Protein AF-U2FYH5-F1 (afdb_monomer)

Nearest PDB structures (foldseek):
  5jy8-assembly1_A  TM=9.701E-01  e=8.184E-10  Escherichia coli O157:H7
  5jxz-assembly1_A  TM=9.649E-01  e=1.184E-09  Escherichia coli O157:H7
  5jy4-assembly2_B  TM=9.660E-01  e=2.059E-09  Escherichia coli O157:H7
  5jy4-assembly1_A  TM=9.691E-01  e=4.309E-09  Escherichia coli O157:H7
  5jy8-assembly2_B  TM=9.673E-01  e=9.587E-09  Escherichia coli O157:H7

pLDDT: mean 83.88, std 20.44, range [23.42, 98.06]

Sequence (182 aa):
MASAKERLEHALVVDAIRAALTPLSRALDVPAEPSLHRLPRLQHLSTPIRATLNADATLLQVIAALHPTPAVAGHPRDAALDHIRAHEGFDRGWYAAPVGWIDAHGNGDFIVALRSALVDGGACRLFAGCGIVADSEPVNEYQETELKLSGMQAAIRVRDVGMEAASGAHDPARVSASSTVE

Solvent-accessible surface area (backbone atoms only — not comparable to full-atom values): 11738 Å² total; per-residue (Å²): 132,81,52,73,65,58,51,52,57,49,48,55,34,53,52,50,50,49,62,45,43,50,88,43,32,78,42,77,48,67,65,94,63,70,42,81,46,78,52,102,91,51,72,44,80,44,63,79,69,46,70,43,61,35,97,87,55,48,60,67,57,53,49,58,54,44,58,74,42,42,82,82,35,35,79,63,51,67,66,31,43,52,50,49,66,73,67,66,84,68,84,63,82,63,58,60,34,82,47,68,54,71,51,98,84,57,48,68,55,72,45,64,36,61,80,50,70,55,72,57,92,95,46,75,48,76,63,63,76,70,88,81,56,94,88,58,51,72,71,59,48,52,51,50,22,52,60,58,35,47,62,50,54,70,69,56,72,74,73,83,71,71,84,72,80,80,84,78,88,90,74,99,83,74,89,84,85,85,83,91,78,135

Foldseek 3Di:
DDDPVQVVLVVQQLVQLCVLCVVFAPDKDWDPAWDWDDDPQDIHTDIDIDGHGDPPHAPVSSLVSPPPTCFPQNPPRVVSVVVCVVPVPDDCVQQQPWDWDADPVRDIDTDGPFLHWDDDDPDIDHDFADDDDPPDDVVVRVVVRVSSRVVSVVVPPPDCPDPPPPPDDDDPPDDDDDDDDD

Structure (mmCIF, N/CA/C/O backbone):
data_AF-U2FYH5-F1
#
_entry.id   AF-U2FYH5-F1
#
loop_
_atom_site.group_PDB
_atom_site.id
_atom_site.type_symbol
_atom_site.label_atom_id
_atom_site.label_alt_id
_atom_site.label_comp_id
_atom_site.label_asym_id
_atom_site.label_entity_id
_atom_site.label_seq_id
_atom_site.pdbx_PDB_ins_code
_atom_site.Cartn_x
_atom_site.Cartn_y
_atom_site.Cartn_z
_atom_site.occupancy
_atom_site.B_iso_or_equiv
_atom_site.auth_seq_id
_atom_site.auth_comp_id
_atom_site.auth_asym_id
_atom_site.auth_atom_id
_atom_site.pdbx_PDB_model_num
ATOM 1 N N . MET A 1 1 ? 14.144 7.195 16.249 1.00 49.69 1 MET A N 1
ATOM 2 C CA . MET A 1 1 ? 14.657 6.034 15.493 1.00 49.69 1 MET A CA 1
ATOM 3 C C . MET A 1 1 ? 13.501 5.060 15.394 1.00 49.69 1 MET A C 1
ATOM 5 O O . MET A 1 1 ? 12.871 4.855 16.421 1.00 49.69 1 MET A O 1
ATOM 9 N N . ALA A 1 2 ? 13.175 4.550 14.205 1.00 63.78 2 ALA A N 1
ATOM 10 C CA . ALA A 1 2 ? 12.090 3.573 14.059 1.00 63.78 2 ALA A CA 1
ATOM 11 C C . ALA A 1 2 ? 12.401 2.292 14.856 1.00 63.78 2 ALA A C 1
ATOM 13 O O . ALA A 1 2 ? 13.576 1.986 15.093 1.00 63.78 2 ALA A O 1
ATOM 14 N N . SER A 1 3 ? 11.386 1.553 15.289 1.00 79.94 3 SER A N 1
ATOM 15 C CA . SER A 1 3 ? 11.565 0.268 15.971 1.00 79.94 3 SER A CA 1
ATOM 16 C C . SER A 1 3 ? 12.081 -0.814 15.007 1.00 79.94 3 SER A C 1
ATOM 18 O O . SER A 1 3 ? 12.113 -0.630 13.787 1.00 79.94 3 SER A O 1
ATOM 20 N N . ALA A 1 4 ? 12.539 -1.952 15.541 1.00 83.19 4 ALA A N 1
ATOM 21 C CA . ALA A 1 4 ? 12.908 -3.101 14.709 1.00 83.19 4 ALA A CA 1
ATOM 22 C C . ALA A 1 4 ? 11.694 -3.657 13.940 1.00 83.19 4 ALA A C 1
ATOM 24 O O . ALA A 1 4 ? 11.829 -3.963 12.757 1.00 83.19 4 ALA A O 1
ATOM 25 N N . LYS A 1 5 ? 10.515 -3.679 14.585 1.00 82.31 5 LYS A N 1
ATOM 26 C CA . LYS A 1 5 ? 9.220 -4.017 13.976 1.00 82.31 5 LYS A CA 1
ATOM 27 C C . LYS A 1 5 ? 8.922 -3.124 12.770 1.00 82.31 5 LYS A C 1
ATOM 29 O O . LYS A 1 5 ? 8.769 -3.628 11.666 1.00 82.31 5 LYS A O 1
ATOM 34 N N . GLU A 1 6 ? 8.930 -1.804 12.957 1.00 83.50 6 GLU A N 1
ATOM 35 C CA . GLU A 1 6 ? 8.598 -0.845 11.889 1.00 83.50 6 GLU A CA 1
ATOM 36 C C . GLU A 1 6 ? 9.543 -0.968 10.687 1.00 83.50 6 GLU A C 1
ATOM 38 O O . GLU A 1 6 ? 9.117 -0.845 9.542 1.00 83.50 6 GLU A O 1
ATOM 43 N N . ARG A 1 7 ? 10.837 -1.234 10.924 1.00 86.88 7 ARG A 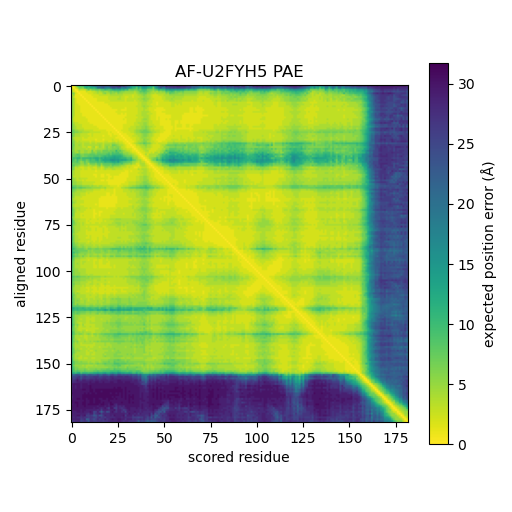N 1
ATOM 44 C CA . ARG A 1 7 ? 11.796 -1.479 9.836 1.00 86.88 7 ARG A CA 1
ATOM 45 C C . ARG A 1 7 ? 11.507 -2.774 9.084 1.00 86.88 7 ARG A C 1
ATOM 47 O O . ARG A 1 7 ? 11.645 -2.782 7.864 1.00 86.88 7 ARG A O 1
ATOM 54 N N . LEU A 1 8 ? 11.142 -3.842 9.793 1.00 87.44 8 LEU A N 1
ATOM 55 C CA . LEU A 1 8 ? 10.796 -5.125 9.183 1.00 87.44 8 LEU A CA 1
ATOM 56 C C . LEU A 1 8 ? 9.539 -4.994 8.316 1.00 87.44 8 LEU A C 1
ATOM 58 O O . LEU A 1 8 ? 9.559 -5.379 7.150 1.00 87.44 8 LEU A O 1
ATOM 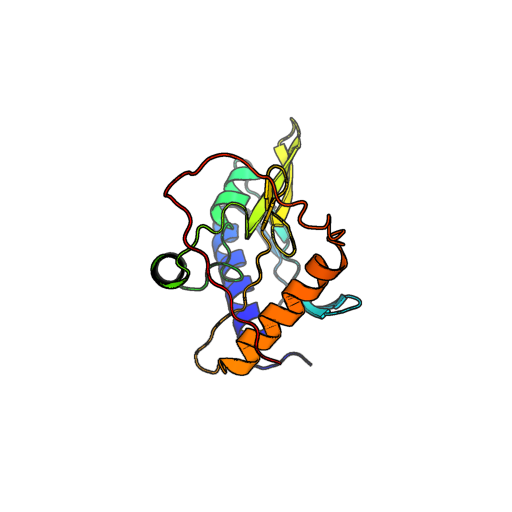62 N N . GLU A 1 9 ? 8.479 -4.396 8.857 1.00 88.44 9 GLU A N 1
ATOM 63 C CA . GLU A 1 9 ? 7.239 -4.137 8.118 1.00 88.44 9 GLU A CA 1
ATOM 64 C C . GLU A 1 9 ? 7.495 -3.271 6.882 1.00 88.44 9 GLU A C 1
ATOM 66 O O . GLU A 1 9 ? 7.043 -3.593 5.783 1.00 88.44 9 GLU A O 1
ATOM 71 N N . HIS A 1 10 ? 8.284 -2.205 7.036 1.00 91.50 10 HIS A N 1
ATOM 72 C CA . HIS A 1 10 ? 8.650 -1.324 5.930 1.00 91.50 10 HIS A CA 1
ATOM 73 C C . HIS A 1 10 ? 9.437 -2.055 4.837 1.00 91.50 10 HIS A C 1
ATOM 75 O O . HIS A 1 10 ? 9.144 -1.885 3.653 1.00 91.50 10 HIS A O 1
ATOM 81 N N . ALA A 1 11 ? 10.409 -2.892 5.212 1.00 91.88 11 ALA A N 1
ATOM 82 C CA . ALA A 1 11 ? 11.202 -3.670 4.262 1.00 91.88 11 ALA A CA 1
ATOM 83 C C . ALA A 1 11 ? 10.326 -4.627 3.439 1.00 91.88 11 ALA A C 1
ATOM 85 O O . ALA A 1 11 ? 10.438 -4.648 2.215 1.00 91.88 11 ALA A O 1
ATOM 86 N N . LEU A 1 12 ? 9.382 -5.326 4.081 1.00 92.06 12 LEU A N 1
ATOM 87 C CA . LEU A 1 12 ? 8.436 -6.212 3.391 1.00 92.06 12 LEU A CA 1
ATOM 88 C C . LEU A 1 12 ? 7.600 -5.465 2.342 1.00 92.06 12 LEU A C 1
ATOM 90 O O . LEU A 1 12 ? 7.357 -5.979 1.249 1.00 92.06 12 LEU A O 1
ATOM 94 N N . VAL A 1 13 ? 7.173 -4.239 2.653 1.00 94.56 13 VAL A N 1
ATOM 95 C CA . VAL A 1 13 ? 6.431 -3.393 1.709 1.00 94.56 13 VAL A CA 1
ATOM 96 C C . VAL A 1 13 ? 7.316 -2.979 0.534 1.00 94.56 13 VAL A C 1
ATOM 98 O O . VAL A 1 13 ? 6.889 -3.096 -0.616 1.00 94.56 13 VAL A O 1
ATOM 101 N N . VAL A 1 14 ? 8.545 -2.528 0.799 1.00 96.00 14 VAL A N 1
ATOM 102 C CA . VAL A 1 14 ? 9.508 -2.134 -0.242 1.00 96.00 14 VAL A CA 1
ATOM 103 C C . VAL A 1 14 ? 9.817 -3.301 -1.178 1.00 96.00 14 VAL A C 1
ATOM 105 O O . VAL A 1 14 ? 9.787 -3.126 -2.398 1.00 96.00 14 VAL A O 1
ATOM 108 N N . ASP A 1 15 ? 10.055 -4.491 -0.632 1.00 95.31 15 ASP A N 1
ATOM 109 C CA . ASP A 1 15 ? 10.374 -5.684 -1.415 1.00 95.31 15 ASP A CA 1
ATOM 110 C C . ASP A 1 15 ? 9.194 -6.137 -2.277 1.00 95.31 15 ASP A C 1
ATOM 112 O O . ASP A 1 15 ? 9.375 -6.464 -3.453 1.00 95.31 15 ASP A O 1
ATOM 116 N N . ALA A 1 16 ? 7.969 -6.072 -1.752 1.00 95.75 16 ALA A N 1
ATOM 117 C CA . ALA A 1 16 ? 6.774 -6.375 -2.532 1.00 95.75 16 ALA A CA 1
ATOM 118 C C . ALA A 1 16 ? 6.543 -5.367 -3.670 1.00 95.75 16 ALA A C 1
ATOM 120 O O . ALA A 1 16 ? 6.232 -5.774 -4.789 1.00 95.75 16 ALA A O 1
ATOM 121 N N . ILE A 1 17 ? 6.738 -4.064 -3.422 1.00 96.81 17 ILE A N 1
ATOM 122 C CA . ILE A 1 17 ? 6.634 -3.034 -4.470 1.00 96.81 17 ILE A CA 1
ATOM 123 C C . ILE A 1 17 ? 7.708 -3.261 -5.539 1.00 96.81 17 ILE A C 1
ATOM 125 O O . ILE A 1 17 ? 7.410 -3.216 -6.733 1.00 96.81 17 ILE A O 1
ATOM 129 N N . ARG A 1 18 ? 8.948 -3.557 -5.129 1.00 96.94 18 ARG A N 1
ATOM 130 C CA . ARG A 1 18 ? 10.045 -3.884 -6.047 1.00 96.94 18 ARG A CA 1
ATOM 131 C C . ARG A 1 18 ? 9.679 -5.074 -6.933 1.00 96.94 18 ARG A C 1
ATOM 133 O O . ARG A 1 18 ? 9.803 -4.980 -8.155 1.00 96.94 18 ARG A O 1
ATOM 140 N N . ALA A 1 19 ? 9.216 -6.170 -6.338 1.00 96.62 19 ALA A N 1
ATOM 141 C CA . ALA A 1 19 ? 8.826 -7.374 -7.065 1.00 96.62 19 ALA A CA 1
ATOM 142 C C . ALA A 1 19 ? 7.676 -7.110 -8.052 1.00 96.62 19 ALA A C 1
ATOM 144 O O . ALA A 1 19 ? 7.745 -7.553 -9.196 1.00 96.62 19 ALA A O 1
ATOM 145 N N . ALA A 1 20 ? 6.664 -6.339 -7.644 1.00 96.94 20 ALA A N 1
ATOM 146 C CA . ALA A 1 20 ? 5.518 -5.997 -8.485 1.00 96.94 20 ALA A CA 1
ATOM 147 C C . ALA A 1 20 ? 5.885 -5.085 -9.671 1.00 96.94 20 ALA A C 1
ATOM 149 O O . ALA A 1 20 ? 5.356 -5.260 -10.768 1.00 96.94 20 ALA A O 1
ATOM 150 N N . LEU A 1 21 ? 6.801 -4.126 -9.480 1.00 97.69 21 LEU A N 1
ATOM 151 C CA . LEU A 1 21 ? 7.202 -3.184 -10.534 1.00 97.69 21 LEU A CA 1
ATOM 152 C C . LEU A 1 21 ? 8.254 -3.741 -11.493 1.00 97.69 21 LEU A C 1
ATOM 154 O O . LEU A 1 21 ? 8.310 -3.297 -12.640 1.00 97.69 21 LEU A O 1
ATOM 158 N N . THR A 1 22 ? 9.074 -4.700 -11.055 1.00 97.81 22 THR A N 1
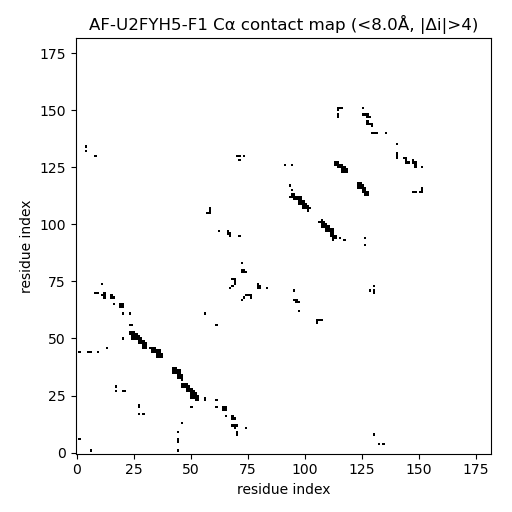ATOM 159 C CA . THR A 1 22 ? 10.151 -5.298 -11.864 1.00 97.81 22 THR A CA 1
ATOM 160 C C . THR A 1 22 ? 9.686 -5.773 -13.251 1.00 97.81 22 THR A C 1
ATOM 162 O O . THR A 1 22 ? 10.299 -5.358 -14.231 1.00 97.81 22 THR A O 1
ATOM 165 N N . PRO A 1 23 ? 8.605 -6.566 -13.404 1.00 97.62 23 PRO A N 1
ATOM 166 C CA . PRO A 1 23 ? 8.169 -7.020 -14.730 1.00 97.62 23 PRO A CA 1
ATOM 167 C C . PRO A 1 23 ? 7.593 -5.902 -15.615 1.00 97.62 23 PRO A C 1
ATOM 169 O O . PRO A 1 23 ? 7.507 -6.071 -16.828 1.00 97.62 23 PRO A O 1
ATOM 172 N N . LEU A 1 24 ? 7.203 -4.762 -15.034 1.00 97.88 24 LEU A N 1
ATOM 173 C CA . LEU A 1 24 ? 6.580 -3.637 -15.743 1.00 97.88 24 LEU A CA 1
ATOM 174 C C . LEU A 1 24 ? 7.575 -2.529 -16.114 1.00 97.88 24 LEU A C 1
ATOM 176 O O . LEU A 1 24 ? 7.183 -1.539 -16.734 1.00 97.88 24 LEU A O 1
ATOM 180 N N . SER A 1 25 ? 8.843 -2.661 -15.715 1.00 97.75 25 SER A N 1
ATOM 181 C CA . SER A 1 25 ? 9.814 -1.566 -15.741 1.00 97.75 25 SER A CA 1
ATOM 182 C C . SER A 1 25 ? 11.117 -1.962 -16.426 1.00 97.75 25 SER A C 1
ATOM 184 O O . SER A 1 25 ? 11.672 -3.025 -16.166 1.00 97.75 25 SER A O 1
ATOM 186 N N . ARG A 1 26 ? 11.668 -1.048 -17.229 1.00 97.56 26 ARG A N 1
ATOM 187 C CA . ARG A 1 26 ? 13.007 -1.178 -17.831 1.00 97.56 26 ARG A CA 1
ATOM 188 C C . ARG A 1 26 ? 14.128 -0.671 -16.925 1.00 97.56 26 ARG A C 1
ATOM 190 O O . ARG A 1 26 ? 15.285 -1.024 -17.118 1.00 97.56 26 ARG A O 1
ATOM 197 N N . ALA A 1 27 ? 13.794 0.180 -15.959 1.00 97.62 27 ALA A N 1
ATOM 198 C CA . ALA A 1 27 ? 14.711 0.642 -14.924 1.00 97.62 27 ALA A CA 1
ATOM 199 C C . ALA A 1 27 ? 13.940 0.871 -13.625 1.00 97.62 27 ALA A C 1
ATOM 201 O O . ALA A 1 27 ? 12.815 1.374 -13.653 1.00 97.62 27 ALA A O 1
ATOM 202 N N . LEU A 1 28 ? 14.553 0.522 -12.497 1.00 97.69 28 LEU A N 1
ATOM 203 C CA . LEU A 1 28 ? 13.961 0.660 -11.175 1.00 97.69 28 LEU A CA 1
ATOM 204 C C . LEU A 1 28 ? 15.011 1.207 -10.205 1.00 97.69 28 LEU A C 1
ATOM 206 O O . LEU A 1 28 ? 16.070 0.609 -10.030 1.00 97.69 28 LEU A O 1
ATOM 210 N N . ASP A 1 29 ? 14.695 2.334 -9.582 1.00 97.31 29 ASP A N 1
ATOM 211 C CA . ASP A 1 29 ? 15.477 2.966 -8.528 1.00 97.31 29 ASP A CA 1
ATOM 212 C C . ASP A 1 29 ? 14.741 2.788 -7.196 1.00 97.31 29 ASP A C 1
ATOM 214 O O . ASP A 1 29 ? 13.611 3.252 -7.012 1.00 97.31 29 ASP A O 1
ATOM 218 N N . VAL A 1 30 ? 15.376 2.058 -6.281 1.00 96.25 30 VAL A N 1
ATOM 219 C CA . VAL A 1 30 ? 14.871 1.798 -4.932 1.00 96.25 30 VAL A CA 1
ATOM 220 C C . VAL A 1 30 ? 15.984 2.158 -3.956 1.00 96.25 30 VAL A C 1
ATOM 222 O O . VAL A 1 30 ? 16.969 1.413 -3.884 1.00 96.25 30 VAL A O 1
ATOM 225 N N . PRO A 1 31 ? 15.844 3.257 -3.197 1.00 93.19 31 PRO A N 1
ATOM 226 C CA . PRO A 1 31 ? 16.820 3.630 -2.185 1.00 93.19 31 PRO A CA 1
ATOM 227 C C . PRO A 1 31 ? 17.083 2.485 -1.202 1.00 93.19 31 PRO A C 1
ATOM 229 O O . PRO A 1 31 ? 16.151 1.811 -0.761 1.00 93.19 31 PRO A O 1
ATOM 232 N N . ALA A 1 32 ? 18.357 2.277 -0.858 1.00 87.94 32 ALA A N 1
ATOM 233 C CA . ALA A 1 32 ? 18.778 1.202 0.043 1.00 87.94 32 ALA A CA 1
ATOM 234 C C . ALA A 1 32 ? 18.279 1.405 1.481 1.00 87.94 32 ALA A C 1
ATOM 236 O O . ALA A 1 32 ? 18.035 0.435 2.195 1.00 87.94 32 ALA A O 1
ATOM 237 N N . GLU A 1 33 ? 18.108 2.661 1.895 1.00 87.56 33 GLU A N 1
ATOM 238 C CA . GLU A 1 33 ? 17.676 3.018 3.240 1.00 87.56 33 GLU A CA 1
ATOM 239 C C . GLU A 1 33 ? 16.388 3.851 3.207 1.00 87.56 33 GLU A C 1
ATOM 241 O O . GLU A 1 33 ? 16.214 4.702 2.324 1.00 87.56 33 GLU A O 1
ATOM 246 N N . PRO A 1 34 ? 15.470 3.636 4.167 1.00 90.12 34 PRO A N 1
ATOM 247 C CA . PRO A 1 34 ? 14.293 4.471 4.311 1.00 90.12 34 PRO A CA 1
ATOM 248 C C . PRO A 1 34 ? 14.655 5.843 4.883 1.00 90.12 34 PRO A C 1
ATOM 250 O O . PRO A 1 34 ? 15.523 5.991 5.741 1.00 90.12 34 PRO A O 1
ATOM 253 N N . SER A 1 35 ? 13.904 6.853 4.465 1.00 88.06 35 SER A N 1
ATOM 254 C CA . SER A 1 35 ? 13.932 8.192 5.049 1.00 88.06 35 SER A CA 1
ATOM 255 C C . SER A 1 35 ? 12.818 8.354 6.085 1.00 88.06 35 SER A C 1
ATOM 257 O O . SER A 1 35 ? 11.761 7.733 5.981 1.00 88.06 35 SER A O 1
ATOM 259 N N . LEU A 1 36 ? 13.035 9.192 7.101 1.00 85.56 36 LEU A N 1
ATOM 260 C CA . LEU A 1 36 ? 12.002 9.508 8.086 1.00 85.56 36 LEU A CA 1
ATOM 261 C C . LEU A 1 36 ? 11.177 10.701 7.608 1.00 85.56 36 LEU A C 1
ATOM 263 O O . LEU A 1 36 ? 11.666 11.831 7.578 1.00 85.56 36 LEU A O 1
ATOM 267 N N . HIS A 1 37 ? 9.909 10.466 7.306 1.00 80.81 37 HIS A N 1
ATOM 268 C CA . HIS A 1 37 ? 8.977 11.521 6.953 1.00 80.81 37 HIS A CA 1
ATOM 269 C C . HIS A 1 37 ? 8.200 11.957 8.201 1.00 80.81 37 HIS A C 1
ATOM 271 O O . HIS A 1 37 ? 7.532 11.162 8.863 1.00 80.81 37 HIS A O 1
ATOM 277 N N . ARG A 1 38 ? 8.282 13.246 8.549 1.00 76.56 38 ARG A N 1
ATOM 278 C CA . ARG A 1 38 ? 7.648 13.805 9.753 1.00 76.56 38 ARG A CA 1
ATOM 279 C C . ARG A 1 38 ? 6.370 14.548 9.383 1.00 76.56 38 ARG A C 1
ATOM 281 O O . ARG A 1 38 ? 6.421 15.516 8.633 1.00 76.56 38 ARG A O 1
ATOM 288 N N . LEU A 1 39 ? 5.235 14.097 9.907 1.00 70.69 39 LEU A N 1
ATOM 289 C CA . LEU A 1 39 ? 3.966 14.826 9.878 1.00 70.69 39 LEU A CA 1
ATOM 290 C C . LEU A 1 39 ? 3.673 15.392 11.279 1.00 70.69 39 LEU A C 1
ATOM 292 O O . LEU A 1 39 ? 4.212 14.881 12.263 1.00 70.69 39 LEU A O 1
ATOM 296 N N . PRO A 1 40 ? 2.797 16.408 11.414 1.00 68.62 40 PRO A N 1
ATOM 297 C CA . PRO A 1 40 ? 2.545 17.072 12.698 1.00 68.62 40 PRO A CA 1
ATOM 298 C C . PRO A 1 40 ? 2.088 16.153 13.839 1.00 68.62 40 PRO A C 1
ATOM 300 O O . PRO A 1 40 ? 2.271 16.495 15.001 1.00 68.62 40 PRO A O 1
ATOM 303 N N . ARG A 1 41 ? 1.476 15.004 13.522 1.00 62.88 41 ARG A N 1
ATOM 304 C CA . ARG A 1 41 ? 0.939 14.059 14.518 1.00 62.88 41 ARG A CA 1
ATOM 305 C C . ARG A 1 41 ? 1.591 12.676 14.479 1.00 62.88 41 ARG A C 1
ATOM 307 O O . ARG A 1 41 ? 1.409 11.911 15.415 1.00 62.88 41 ARG A O 1
ATOM 314 N N . LEU A 1 42 ? 2.308 12.339 13.405 1.00 70.81 42 LEU A N 1
ATOM 315 C CA . LEU A 1 42 ? 2.819 10.990 13.146 1.00 70.81 42 LEU A CA 1
ATOM 316 C C . LEU A 1 42 ? 4.129 11.051 12.361 1.00 70.81 42 LEU A C 1
ATOM 318 O O . LEU A 1 42 ? 4.324 11.921 11.514 1.00 70.81 42 LEU A O 1
ATOM 322 N N . GLN A 1 43 ? 5.021 10.106 12.618 1.00 77.75 43 GLN A N 1
ATOM 323 C CA . GLN A 1 43 ? 6.242 9.917 11.841 1.00 77.75 43 GLN A CA 1
ATOM 324 C C . GLN A 1 43 ? 6.140 8.569 11.136 1.00 77.75 43 GLN A C 1
ATOM 326 O O . GLN A 1 43 ? 5.604 7.626 11.709 1.00 77.75 43 GLN A O 1
ATOM 331 N N . HIS A 1 44 ? 6.620 8.485 9.899 1.00 81.69 44 HIS A N 1
ATOM 332 C CA . HIS A 1 44 ? 6.609 7.240 9.132 1.00 81.69 44 HIS A CA 1
ATOM 333 C C . HIS A 1 44 ? 7.909 7.073 8.353 1.00 81.69 44 HIS A C 1
ATOM 335 O O . HIS A 1 44 ? 8.534 8.058 7.946 1.00 81.69 44 HIS A O 1
ATOM 341 N N . LEU A 1 45 ? 8.336 5.823 8.191 1.00 87.81 45 LEU A N 1
ATOM 342 C CA . LEU A 1 45 ? 9.408 5.477 7.267 1.00 87.81 45 LEU A CA 1
ATOM 343 C C . LEU A 1 45 ? 8.881 5.584 5.835 1.00 87.81 45 LEU A C 1
ATOM 345 O O . LEU A 1 45 ? 7.754 5.196 5.542 1.00 87.81 45 LEU A O 1
ATOM 349 N N . SER A 1 46 ? 9.697 6.133 4.941 1.00 90.75 46 SER A N 1
ATOM 350 C CA . SER A 1 46 ? 9.349 6.325 3.538 1.00 90.75 46 SER A CA 1
ATOM 351 C C . SER A 1 46 ? 10.545 6.029 2.643 1.00 90.75 46 SER A C 1
ATOM 353 O O . SER A 1 46 ? 11.629 6.591 2.824 1.00 90.75 46 SER A O 1
ATOM 355 N N . THR A 1 47 ? 10.331 5.162 1.656 1.00 93.56 47 THR A N 1
ATOM 356 C CA . THR A 1 47 ? 11.297 4.851 0.597 1.00 93.56 47 THR A CA 1
ATOM 357 C C . THR A 1 47 ? 10.669 5.245 -0.739 1.00 93.56 47 THR A C 1
ATOM 359 O O . THR A 1 47 ? 9.779 4.537 -1.212 1.00 93.56 47 THR A O 1
ATOM 362 N N . PRO A 1 48 ? 11.075 6.372 -1.353 1.00 94.44 48 PRO A N 1
ATOM 363 C CA . PRO A 1 48 ? 10.537 6.786 -2.643 1.00 94.44 48 PRO A CA 1
ATOM 364 C C . PRO A 1 48 ? 11.081 5.879 -3.752 1.00 94.44 48 PRO A C 1
ATOM 366 O O . PRO A 1 48 ? 12.248 5.978 -4.120 1.00 94.44 48 PRO A O 1
ATOM 369 N N . ILE A 1 49 ? 10.232 5.001 -4.284 1.00 96.19 49 ILE A N 1
ATOM 370 C CA . ILE A 1 49 ? 10.570 4.091 -5.387 1.00 96.19 49 ILE A CA 1
ATOM 371 C C . ILE A 1 49 ? 10.237 4.768 -6.715 1.00 96.19 49 ILE A C 1
ATOM 373 O O . ILE A 1 49 ? 9.131 5.280 -6.892 1.00 96.19 49 ILE A O 1
ATOM 377 N N . ARG A 1 50 ? 11.183 4.764 -7.658 1.00 97.62 50 ARG A N 1
ATOM 378 C CA . ARG A 1 50 ? 10.996 5.330 -9.001 1.00 97.62 50 ARG A CA 1
ATOM 379 C C . ARG A 1 50 ? 11.201 4.251 -10.050 1.00 97.62 50 ARG A C 1
ATOM 381 O O . ARG A 1 50 ? 12.205 3.549 -10.038 1.00 97.62 50 ARG A O 1
ATOM 388 N N . ALA A 1 51 ? 10.268 4.151 -10.986 1.00 97.25 51 ALA A N 1
ATOM 389 C CA . ALA A 1 51 ? 10.326 3.194 -12.078 1.00 97.25 51 ALA A CA 1
ATOM 390 C C . ALA A 1 51 ? 10.251 3.914 -13.422 1.00 97.25 51 ALA A C 1
ATOM 392 O O . ALA A 1 51 ? 9.472 4.848 -13.600 1.00 97.25 51 ALA A O 1
ATOM 393 N N . THR A 1 52 ? 11.045 3.451 -14.380 1.00 98.06 52 THR A N 1
ATOM 394 C CA . THR A 1 52 ? 10.838 3.764 -15.791 1.00 98.06 52 THR A CA 1
ATOM 395 C C . THR A 1 52 ? 10.117 2.584 -16.423 1.00 98.06 52 THR A C 1
ATOM 397 O O . THR A 1 52 ? 10.704 1.509 -16.554 1.00 98.06 52 THR A O 1
ATOM 400 N N . LEU A 1 53 ? 8.854 2.779 -16.798 1.00 97.50 53 LEU A N 1
ATOM 401 C CA . LEU A 1 53 ? 7.987 1.713 -17.301 1.00 97.50 53 LEU A CA 1
ATOM 402 C C . LEU A 1 53 ? 8.412 1.203 -18.685 1.00 97.50 53 LEU A C 1
ATOM 404 O O . LEU A 1 53 ? 9.093 1.897 -19.448 1.00 97.50 53 LEU A O 1
ATOM 408 N N . ASN A 1 54 ? 8.007 -0.019 -19.015 1.00 97.56 54 ASN A N 1
ATOM 409 C CA . ASN A 1 54 ? 8.067 -0.538 -20.380 1.00 97.56 54 ASN A CA 1
ATOM 410 C C . ASN A 1 54 ? 7.150 0.279 -21.303 1.00 97.56 54 ASN A C 1
ATOM 412 O O . ASN A 1 54 ? 6.239 0.962 -20.842 1.00 97.56 54 ASN A O 1
ATOM 416 N N . ALA A 1 55 ? 7.408 0.248 -22.612 1.00 95.19 55 ALA A N 1
ATOM 417 C CA . ALA A 1 55 ? 6.669 1.072 -23.574 1.00 95.19 55 ALA A CA 1
ATOM 418 C C . ALA A 1 55 ? 5.173 0.713 -23.670 1.00 95.19 55 ALA A C 1
ATOM 420 O O . ALA A 1 55 ? 4.363 1.555 -24.043 1.00 95.19 55 ALA A O 1
ATOM 421 N N . ASP A 1 56 ? 4.823 -0.526 -23.338 1.00 94.94 56 ASP A N 1
ATOM 422 C CA . ASP A 1 56 ? 3.478 -1.099 -23.353 1.00 94.94 56 ASP A CA 1
ATOM 423 C C . ASP A 1 56 ? 2.811 -1.133 -21.967 1.00 94.94 56 ASP A C 1
ATOM 425 O O . ASP A 1 56 ? 1.634 -1.478 -21.859 1.00 94.94 56 ASP A O 1
ATOM 429 N N . ALA A 1 57 ? 3.541 -0.768 -20.909 1.00 96.88 57 ALA A N 1
ATOM 430 C CA . ALA A 1 57 ? 3.011 -0.734 -19.556 1.00 96.88 57 ALA A CA 1
ATOM 431 C C . ALA A 1 57 ? 2.195 0.544 -19.314 1.00 96.88 57 ALA A C 1
ATOM 433 O O . ALA A 1 57 ? 2.618 1.661 -19.607 1.00 96.88 57 ALA A O 1
ATOM 434 N N . THR A 1 58 ? 1.019 0.368 -18.723 1.00 96.50 58 THR A N 1
ATOM 435 C CA . THR A 1 58 ? 0.058 1.430 -18.415 1.00 96.50 58 THR A CA 1
ATOM 436 C C . THR A 1 58 ? -0.022 1.686 -16.913 1.00 96.50 58 THR A C 1
ATOM 438 O O . THR A 1 58 ? 0.243 0.800 -16.095 1.00 96.50 58 THR A O 1
ATOM 441 N N . LEU A 1 59 ? -0.476 2.882 -16.531 1.00 96.88 59 LEU A N 1
ATOM 442 C CA . LEU A 1 59 ? -0.711 3.231 -15.128 1.00 96.88 59 LEU A CA 1
ATOM 443 C C . LEU A 1 59 ? -1.685 2.256 -14.434 1.00 96.88 59 LEU A C 1
ATOM 445 O O . LEU A 1 59 ? -1.458 1.868 -13.291 1.00 96.88 59 LEU A O 1
ATOM 449 N N . LEU A 1 60 ? -2.727 1.789 -15.130 1.00 96.69 60 LEU A N 1
ATOM 450 C CA . LEU A 1 60 ? -3.683 0.822 -14.576 1.00 96.69 60 LEU A CA 1
ATOM 451 C C . LEU A 1 60 ? -3.058 -0.552 -14.304 1.00 96.69 60 LEU A C 1
ATOM 453 O O . LEU A 1 60 ? -3.388 -1.171 -13.295 1.00 96.69 60 LEU A O 1
ATOM 457 N N . GLN A 1 61 ? -2.132 -1.022 -15.148 1.00 97.56 61 GLN A N 1
ATOM 458 C CA . GLN A 1 61 ? -1.388 -2.260 -14.878 1.00 97.56 61 GLN A CA 1
ATOM 459 C C . GLN A 1 61 ? -0.483 -2.113 -13.654 1.00 97.56 61 GLN A C 1
ATOM 461 O O . GLN A 1 61 ? -0.399 -3.034 -12.844 1.00 97.56 61 GLN A O 1
ATOM 466 N N . VAL A 1 62 ? 0.145 -0.945 -13.482 1.00 97.81 62 VAL A N 1
ATOM 467 C CA . VAL A 1 62 ? 0.942 -0.640 -12.286 1.00 97.81 62 VAL A CA 1
ATOM 468 C C . VAL A 1 62 ? 0.068 -0.670 -11.031 1.00 97.81 62 VAL A C 1
ATOM 470 O O . VAL A 1 62 ? 0.418 -1.335 -10.058 1.00 97.81 62 VAL A O 1
ATOM 473 N N . ILE A 1 63 ? -1.097 -0.019 -11.058 1.00 97.25 63 ILE A N 1
ATOM 474 C CA . ILE A 1 63 ? -2.040 -0.023 -9.930 1.00 97.25 63 ILE A CA 1
ATOM 475 C C . ILE A 1 63 ? -2.511 -1.446 -9.622 1.00 97.25 63 ILE A C 1
ATOM 477 O O . ILE A 1 63 ? -2.512 -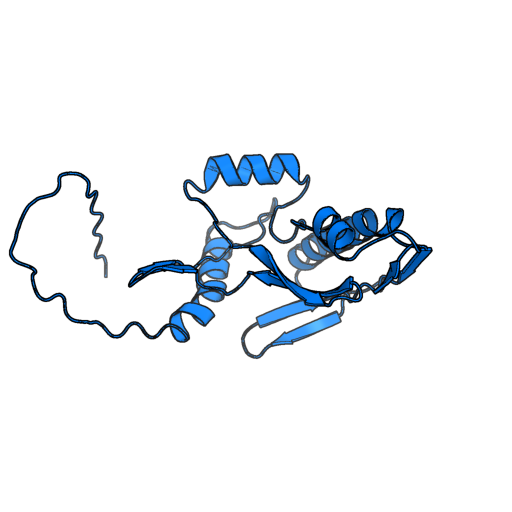1.840 -8.460 1.00 97.25 63 ILE A O 1
ATOM 481 N N . ALA A 1 64 ? -2.863 -2.236 -10.640 1.00 96.81 64 ALA A N 1
ATOM 482 C CA . ALA A 1 64 ? -3.300 -3.620 -10.465 1.00 96.81 64 ALA A CA 1
ATOM 483 C C . ALA A 1 64 ? -2.204 -4.516 -9.861 1.00 96.81 64 ALA A C 1
ATOM 485 O O . ALA A 1 64 ? -2.498 -5.369 -9.023 1.00 96.81 64 ALA A O 1
ATOM 486 N N . ALA A 1 65 ? -0.943 -4.306 -10.252 1.00 96.50 65 ALA A N 1
ATOM 487 C CA . ALA A 1 65 ? 0.195 -5.037 -9.702 1.00 96.50 65 ALA A CA 1
ATOM 488 C C . ALA A 1 65 ? 0.489 -4.649 -8.243 1.00 96.50 65 ALA A C 1
ATOM 490 O O . ALA A 1 65 ? 0.841 -5.508 -7.436 1.00 96.50 65 ALA A O 1
ATOM 491 N N . LEU A 1 66 ? 0.331 -3.368 -7.895 1.00 96.62 66 LEU A N 1
ATOM 492 C CA . LEU A 1 66 ? 0.617 -2.858 -6.553 1.00 96.62 66 LEU A CA 1
ATOM 493 C C . LEU A 1 66 ? -0.528 -3.057 -5.562 1.00 96.62 66 LEU A C 1
ATOM 495 O O . LEU A 1 66 ? -0.270 -3.190 -4.369 1.00 96.62 66 LEU A O 1
ATOM 499 N N . HIS A 1 67 ? -1.783 -3.033 -6.009 1.00 96.00 67 HIS A N 1
ATOM 500 C CA . HIS A 1 67 ? -2.924 -3.017 -5.105 1.00 96.00 67 HIS A CA 1
ATOM 501 C C . HIS A 1 67 ? -3.472 -4.425 -4.785 1.00 96.00 67 HIS A C 1
ATOM 503 O O . HIS A 1 67 ? -3.766 -5.200 -5.702 1.00 96.00 67 HIS A O 1
ATOM 509 N N . PRO A 1 68 ? -3.739 -4.722 -3.497 1.00 95.19 68 PRO A N 1
ATOM 510 C CA . PRO A 1 68 ? -3.226 -4.038 -2.309 1.00 95.19 68 PRO A CA 1
ATOM 511 C C . PRO A 1 68 ? -1.767 -4.408 -2.010 1.00 95.19 68 PRO A C 1
ATOM 513 O O . PRO A 1 68 ? -1.347 -5.550 -2.204 1.00 95.19 68 PRO A O 1
ATOM 516 N N . THR A 1 69 ? -1.011 -3.448 -1.472 1.00 95.38 69 THR A N 1
ATOM 517 C CA . THR A 1 69 ? 0.349 -3.695 -0.976 1.00 95.38 69 THR A CA 1
ATOM 518 C C . THR A 1 69 ? 0.299 -4.397 0.389 1.00 95.38 69 THR A C 1
ATOM 520 O O . THR A 1 69 ? -0.725 -4.322 1.085 1.00 95.38 69 THR A O 1
ATOM 523 N N . PRO A 1 70 ? 1.408 -5.011 0.854 1.00 94.56 70 PRO A N 1
ATOM 524 C CA . PRO A 1 70 ? 1.456 -5.608 2.190 1.00 94.56 70 PRO A CA 1
ATOM 525 C C . PRO A 1 70 ? 1.128 -4.638 3.327 1.00 94.56 70 PRO A C 1
ATOM 527 O O . PRO A 1 70 ? 0.646 -5.074 4.364 1.00 94.56 70 PRO A O 1
ATOM 530 N N . ALA A 1 71 ? 1.303 -3.329 3.119 1.00 92.94 71 ALA A N 1
ATOM 531 C CA . ALA A 1 71 ? 0.995 -2.304 4.115 1.00 92.94 71 ALA A CA 1
ATOM 532 C C . ALA A 1 71 ? -0.487 -2.286 4.536 1.00 92.94 71 ALA A C 1
ATOM 534 O O . ALA A 1 71 ? -0.811 -1.795 5.612 1.00 92.94 71 ALA A O 1
ATOM 535 N N . VAL A 1 72 ? -1.388 -2.784 3.681 1.00 94.31 72 VAL A N 1
ATOM 536 C CA . VAL A 1 72 ? -2.840 -2.791 3.934 1.00 94.31 72 VAL A CA 1
ATOM 537 C C . VAL A 1 72 ? -3.482 -4.177 3.828 1.00 94.31 72 VAL A C 1
ATOM 539 O O . VAL A 1 72 ? -4.606 -4.366 4.302 1.00 94.31 72 VAL A O 1
ATOM 542 N N . ALA A 1 73 ? -2.787 -5.135 3.207 1.00 94.06 73 ALA A N 1
ATOM 543 C CA . ALA A 1 73 ? -3.262 -6.505 3.028 1.00 94.06 73 ALA A CA 1
ATOM 544 C C . ALA A 1 73 ? -2.450 -7.559 3.784 1.00 94.06 73 ALA A C 1
ATOM 546 O O . ALA A 1 73 ? -3.001 -8.615 4.050 1.00 94.06 73 ALA A O 1
ATOM 547 N N . GLY A 1 74 ? -1.185 -7.297 4.128 1.00 93.94 74 GLY A N 1
ATOM 548 C CA . GLY A 1 74 ? -0.263 -8.281 4.703 1.00 93.94 74 GLY A CA 1
ATOM 549 C C . GLY A 1 74 ? 0.521 -9.102 3.668 1.00 93.94 74 GLY A C 1
ATOM 550 O O . GLY A 1 74 ? 0.438 -8.882 2.457 1.00 93.94 74 GLY A O 1
ATOM 551 N N . HIS A 1 75 ? 1.334 -10.040 4.161 1.00 92.88 75 HIS A N 1
ATOM 552 C CA . HIS A 1 75 ? 2.177 -10.927 3.356 1.00 92.88 75 HIS A CA 1
ATOM 553 C C . HIS A 1 75 ? 2.213 -12.342 3.967 1.00 92.88 75 HIS A C 1
ATOM 555 O O . HIS A 1 75 ? 2.448 -12.444 5.171 1.00 92.88 75 HIS A O 1
ATOM 561 N N . PRO A 1 76 ? 2.057 -13.429 3.180 1.00 93.62 76 PRO A N 1
ATOM 562 C CA . PRO A 1 76 ? 1.708 -13.477 1.753 1.00 93.62 76 PRO A CA 1
ATOM 563 C C . PRO A 1 76 ? 0.303 -12.924 1.460 1.00 93.62 76 PRO A C 1
ATOM 565 O O . PRO A 1 76 ? -0.614 -13.122 2.252 1.00 93.62 76 PRO A O 1
ATOM 568 N N . ARG A 1 77 ? 0.133 -12.238 0.319 1.00 93.06 77 ARG A N 1
ATOM 569 C CA . ARG A 1 77 ? -1.062 -11.423 0.013 1.00 93.06 77 ARG A CA 1
ATOM 570 C C . ARG A 1 77 ? -2.376 -12.199 0.130 1.00 93.06 77 ARG A C 1
ATOM 572 O O . ARG A 1 77 ? -3.265 -11.748 0.840 1.00 93.06 77 ARG A O 1
ATOM 579 N N . ASP A 1 78 ? -2.507 -13.332 -0.553 1.00 94.81 78 ASP A N 1
ATOM 580 C CA . ASP A 1 78 ? -3.793 -14.041 -0.626 1.00 94.81 78 ASP A CA 1
ATOM 581 C C . ASP A 1 78 ? -4.192 -14.628 0.730 1.00 94.81 78 ASP A C 1
ATOM 583 O O . ASP A 1 78 ? -5.305 -14.402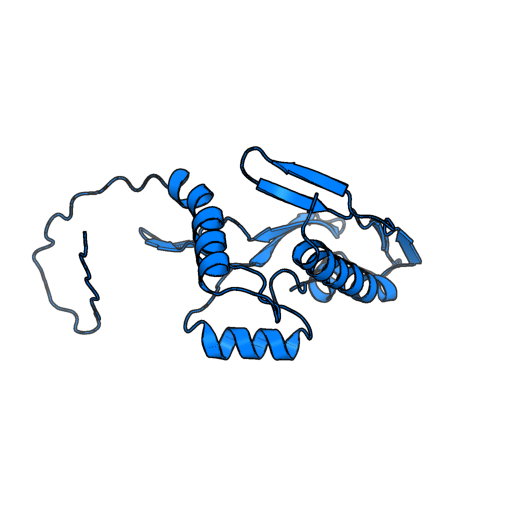 1.196 1.00 94.81 78 ASP A O 1
ATOM 587 N N . ALA A 1 79 ? -3.245 -15.266 1.425 1.00 96.50 79 ALA A N 1
ATOM 588 C CA . ALA A 1 79 ? -3.469 -15.794 2.769 1.00 96.50 79 ALA A CA 1
ATOM 589 C C . ALA A 1 79 ? -3.853 -14.690 3.768 1.00 96.50 79 ALA A C 1
ATOM 591 O O . ALA A 1 79 ? -4.733 -14.882 4.606 1.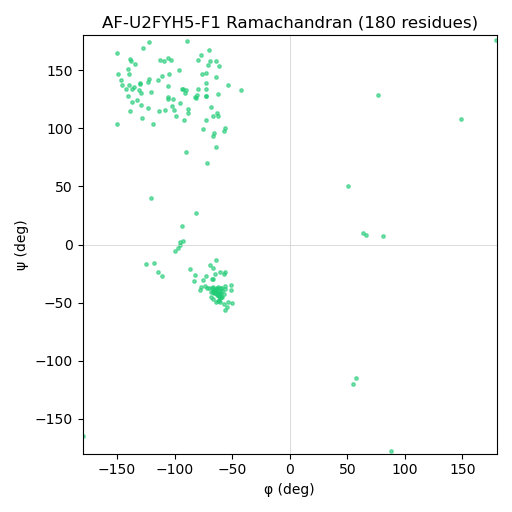00 96.50 79 ALA A O 1
ATOM 592 N N . ALA A 1 80 ? -3.215 -13.523 3.672 1.00 95.38 80 ALA A N 1
ATOM 593 C CA . ALA A 1 80 ? -3.511 -12.403 4.551 1.00 95.38 80 ALA A CA 1
ATOM 594 C C . ALA A 1 80 ? -4.871 -11.754 4.228 1.00 95.38 80 ALA A C 1
ATOM 596 O O . ALA A 1 80 ? -5.624 -11.428 5.144 1.00 95.38 80 ALA A O 1
ATOM 597 N N . LEU A 1 81 ? -5.251 -11.652 2.948 1.00 95.00 81 LEU A N 1
ATOM 598 C CA . LEU A 1 81 ? -6.589 -11.209 2.542 1.00 95.00 81 LEU A CA 1
ATOM 599 C C . LEU A 1 81 ? -7.687 -12.179 2.993 1.00 95.00 81 LEU A C 1
ATOM 601 O O . LEU A 1 81 ? -8.744 -11.728 3.436 1.00 95.00 81 LEU A O 1
ATOM 605 N N . ASP A 1 82 ? -7.450 -13.487 2.913 1.00 95.94 82 ASP A N 1
ATOM 606 C CA . ASP A 1 82 ? -8.396 -14.494 3.399 1.00 95.94 82 ASP A CA 1
ATOM 607 C C . ASP A 1 82 ? -8.547 -14.429 4.922 1.00 95.94 82 ASP A C 1
ATOM 609 O O . ASP A 1 82 ? -9.667 -14.471 5.431 1.00 95.94 82 ASP A O 1
ATOM 613 N N . HIS A 1 83 ? -7.444 -14.222 5.648 1.00 95.69 83 HIS A N 1
ATOM 614 C CA . HIS A 1 83 ? -7.477 -13.981 7.088 1.00 95.69 83 HIS A CA 1
ATOM 615 C C . HIS A 1 83 ? -8.286 -12.720 7.434 1.00 95.69 83 HIS A C 1
ATOM 617 O O . HIS A 1 83 ? -9.199 -12.776 8.254 1.00 95.69 83 HIS A O 1
ATOM 623 N N . ILE A 1 84 ? -8.022 -11.596 6.762 1.00 94.81 84 ILE A N 1
ATOM 624 C CA . ILE A 1 84 ? -8.774 -10.342 6.937 1.00 94.81 84 ILE A CA 1
ATOM 625 C C . ILE A 1 84 ? -10.279 -10.576 6.743 1.00 94.81 84 ILE A C 1
ATOM 627 O O . ILE A 1 84 ? -11.081 -10.210 7.602 1.00 94.81 84 ILE A O 1
ATOM 631 N N . ARG A 1 85 ? -10.668 -11.237 5.645 1.00 94.06 85 ARG A N 1
ATOM 632 C CA . ARG A 1 85 ? -12.078 -11.526 5.330 1.00 94.06 85 ARG A CA 1
ATOM 633 C C . ARG A 1 85 ? -12.744 -12.417 6.374 1.00 94.06 85 ARG A C 1
ATOM 635 O O . ARG A 1 85 ? -13.922 -12.227 6.660 1.00 94.06 85 ARG A O 1
ATOM 642 N N . ALA A 1 86 ? -12.010 -13.379 6.928 1.00 95.75 86 ALA A N 1
ATOM 643 C CA . ALA A 1 86 ? -12.529 -14.291 7.940 1.00 95.75 86 ALA A CA 1
ATOM 644 C C . ALA A 1 86 ? -12.731 -13.622 9.311 1.00 95.75 86 ALA A C 1
ATOM 646 O O . ALA A 1 86 ? -13.583 -14.074 10.075 1.00 95.75 86 ALA A O 1
ATOM 647 N N . HIS A 1 87 ? -11.968 -12.569 9.627 1.00 94.94 87 HIS A N 1
ATOM 648 C CA . HIS A 1 87 ? -11.898 -12.015 10.984 1.00 94.94 87 HIS A CA 1
ATOM 649 C C . HIS A 1 87 ? -12.520 -10.625 11.169 1.00 94.94 87 HIS A C 1
ATOM 651 O O . HIS A 1 87 ? -12.958 -10.329 12.277 1.00 94.94 87 HIS A O 1
ATOM 657 N N . GLU A 1 88 ? -12.595 -9.769 10.145 1.00 93.31 88 GLU A N 1
ATOM 658 C CA . GLU A 1 88 ? -13.109 -8.401 10.337 1.00 93.31 88 GLU A CA 1
ATOM 659 C C . GLU A 1 88 ? -14.631 -8.338 10.500 1.00 93.31 88 GLU A C 1
ATOM 661 O O . GLU A 1 88 ? -15.138 -7.476 11.210 1.00 93.31 88 GLU A O 1
ATOM 666 N N . GLY A 1 89 ? -15.384 -9.250 9.880 1.00 91.31 89 GLY A N 1
ATOM 667 C CA . GLY A 1 89 ? -16.847 -9.291 10.014 1.00 91.31 89 GLY A CA 1
ATOM 668 C C . GLY A 1 89 ? -17.589 -8.087 9.409 1.00 91.31 89 GLY A C 1
ATOM 669 O O . GLY A 1 89 ? -18.801 -7.967 9.585 1.00 91.31 89 GLY A O 1
ATOM 670 N N . PHE A 1 90 ? -16.897 -7.208 8.680 1.00 89.44 90 PHE A N 1
ATOM 671 C CA . PHE A 1 90 ? -17.469 -6.079 7.948 1.00 89.44 90 PHE A CA 1
ATOM 672 C C . PHE A 1 90 ? -16.814 -5.918 6.571 1.00 89.44 90 PHE A C 1
ATOM 674 O O . PHE A 1 90 ? -15.702 -6.382 6.330 1.00 89.44 90 PHE A O 1
ATOM 681 N N . ASP A 1 91 ? -17.508 -5.229 5.662 1.00 88.75 91 ASP A N 1
ATOM 682 C CA . ASP A 1 91 ? -16.943 -4.831 4.373 1.00 88.75 91 ASP A CA 1
ATOM 683 C C . ASP A 1 91 ? -16.123 -3.542 4.530 1.00 88.75 91 ASP A C 1
ATOM 685 O O . ASP A 1 91 ? -16.616 -2.526 5.033 1.00 88.75 91 ASP A O 1
ATOM 689 N N . ARG A 1 92 ? -14.868 -3.583 4.071 1.00 91.38 92 ARG A N 1
ATOM 690 C CA . ARG A 1 92 ? -13.969 -2.423 4.009 1.00 91.38 92 ARG A CA 1
ATOM 691 C C . ARG A 1 92 ? -14.458 -1.369 3.006 1.00 91.38 92 ARG A C 1
ATOM 693 O O . ARG A 1 92 ? -14.061 -0.208 3.105 1.00 91.38 92 ARG A O 1
ATOM 700 N N . GLY A 1 93 ? -15.313 -1.729 2.046 1.00 90.25 93 GLY A N 1
ATOM 701 C CA . GLY A 1 93 ? -15.799 -0.824 1.009 1.00 90.25 93 GLY A CA 1
ATOM 702 C C . GLY A 1 93 ? -14.634 -0.228 0.216 1.00 90.25 93 GLY A C 1
ATOM 703 O O . GLY A 1 93 ? -13.906 -0.942 -0.467 1.00 90.25 93 GLY A O 1
ATOM 704 N N . TRP A 1 94 ? -14.438 1.089 0.312 1.00 93.50 94 TRP A N 1
ATOM 705 C CA . TRP A 1 94 ? -13.321 1.791 -0.342 1.00 93.50 94 TRP A CA 1
ATOM 706 C C . TRP A 1 94 ? -12.103 2.001 0.565 1.00 93.50 94 TRP A C 1
ATOM 708 O O . TRP A 1 94 ? -11.124 2.621 0.147 1.00 93.50 94 TRP A O 1
ATOM 718 N N . TYR A 1 95 ? -12.129 1.509 1.805 1.00 94.88 95 TYR A N 1
ATOM 719 C CA . TYR A 1 95 ? -10.976 1.598 2.693 1.00 94.88 95 TYR A CA 1
ATOM 720 C C . TYR A 1 95 ? -9.783 0.837 2.107 1.00 94.88 95 TYR A C 1
ATOM 722 O O . TYR A 1 95 ? -9.894 -0.324 1.714 1.00 94.88 95 TYR A O 1
ATOM 730 N N . ALA A 1 96 ? -8.634 1.515 2.054 1.00 95.31 96 ALA A N 1
ATOM 731 C CA . ALA A 1 96 ? -7.396 1.044 1.437 1.00 95.31 96 ALA A CA 1
ATOM 732 C C . ALA A 1 96 ? -7.445 0.801 -0.090 1.00 95.31 96 ALA A C 1
ATOM 734 O O . ALA A 1 96 ? -6.479 0.281 -0.654 1.00 95.31 96 ALA A O 1
ATOM 735 N N . ALA A 1 97 ? -8.517 1.211 -0.777 1.00 95.62 97 ALA A N 1
ATOM 736 C CA . ALA A 1 97 ? -8.606 1.168 -2.237 1.00 95.62 97 ALA A CA 1
ATOM 737 C C . ALA A 1 97 ? -7.690 2.223 -2.895 1.00 95.62 97 ALA A C 1
ATOM 739 O O . ALA A 1 97 ? -7.402 3.253 -2.277 1.00 95.62 97 ALA A O 1
ATOM 740 N N . PRO A 1 98 ? -7.234 2.015 -4.142 1.00 96.88 98 PRO A N 1
ATOM 741 C CA . PRO A 1 98 ? -6.554 3.052 -4.900 1.00 96.88 98 PRO A CA 1
ATOM 742 C C . PRO A 1 98 ? -7.579 4.106 -5.341 1.00 96.88 98 PRO A C 1
ATOM 744 O O . PRO A 1 98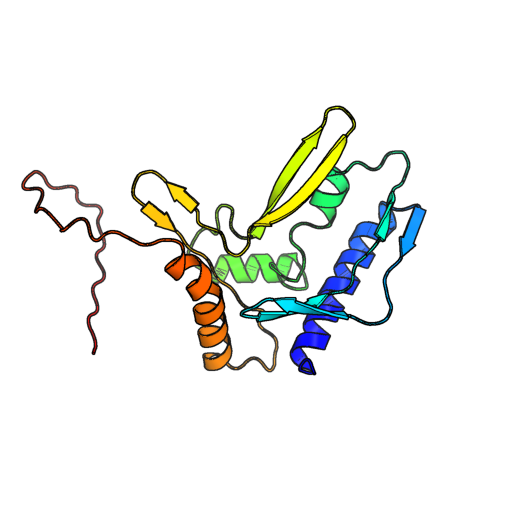 ? -8.600 3.778 -5.942 1.00 96.88 98 PRO A O 1
ATOM 747 N N . VAL A 1 99 ? -7.305 5.376 -5.057 1.00 97.00 99 VAL A N 1
ATOM 748 C CA . VAL A 1 99 ? -8.158 6.513 -5.431 1.00 97.00 99 VAL A CA 1
ATOM 749 C C . VAL A 1 99 ? -7.302 7.555 -6.126 1.00 97.00 99 VAL A C 1
ATOM 751 O O . VAL A 1 99 ? -6.238 7.915 -5.629 1.00 97.00 99 VAL A O 1
ATOM 754 N N . GLY A 1 100 ? -7.759 8.027 -7.281 1.00 96.81 100 GLY A N 1
ATOM 755 C CA . GLY A 1 100 ? -6.940 8.854 -8.149 1.00 96.81 100 GLY A CA 1
ATOM 756 C C . GLY A 1 100 ? -7.651 9.307 -9.413 1.00 96.81 100 GLY A C 1
ATOM 757 O O . GLY A 1 100 ? -8.875 9.222 -9.524 1.00 96.81 100 GLY A O 1
ATOM 758 N N . TRP A 1 101 ? -6.863 9.782 -10.370 1.00 97.56 101 TRP A N 1
ATOM 759 C CA . TRP A 1 101 ? -7.330 10.243 -11.676 1.00 97.56 101 TRP A CA 1
ATOM 760 C C . TRP A 1 101 ? -6.400 9.753 -12.786 1.00 97.56 101 TRP A C 1
ATOM 762 O O . TRP A 1 101 ? -5.240 9.434 -12.529 1.00 97.56 101 TRP A O 1
ATOM 772 N N . ILE A 1 102 ? -6.916 9.704 -14.018 1.00 97.88 102 ILE A N 1
ATOM 773 C CA . ILE A 1 102 ? -6.151 9.422 -15.240 1.00 97.88 102 ILE A CA 1
ATOM 774 C C . ILE A 1 102 ? -6.581 10.423 -16.319 1.00 97.88 102 ILE A C 1
ATOM 776 O O . ILE A 1 102 ? -7.778 10.676 -16.462 1.00 97.88 102 ILE A O 1
ATOM 780 N N . ASP A 1 103 ? -5.636 11.008 -17.060 1.00 97.44 103 ASP A N 1
ATOM 781 C CA . ASP A 1 103 ? -5.929 11.842 -18.233 1.00 97.44 103 ASP A CA 1
ATOM 782 C C . ASP A 1 103 ? -6.016 11.031 -19.538 1.00 97.44 103 ASP A C 1
ATOM 784 O O . ASP A 1 103 ? -5.736 9.835 -19.606 1.00 97.44 103 ASP A O 1
ATOM 788 N N . ALA A 1 104 ? -6.379 11.710 -20.627 1.00 96.81 104 ALA A N 1
ATOM 789 C CA . ALA A 1 104 ? -6.440 11.117 -21.961 1.00 96.81 104 ALA A CA 1
ATOM 790 C C . ALA A 1 104 ? -5.073 10.646 -22.505 1.00 96.81 104 ALA A C 1
ATOM 792 O O . ALA A 1 104 ? -5.032 9.926 -23.500 1.00 96.81 104 ALA A O 1
ATOM 793 N N . HIS A 1 105 ? -3.964 11.048 -21.879 1.00 95.38 105 HIS A N 1
ATOM 794 C CA . HIS A 1 105 ? -2.608 10.632 -22.236 1.00 95.38 105 HIS A CA 1
ATOM 795 C C . HIS A 1 105 ? -2.115 9.443 -21.396 1.00 95.38 105 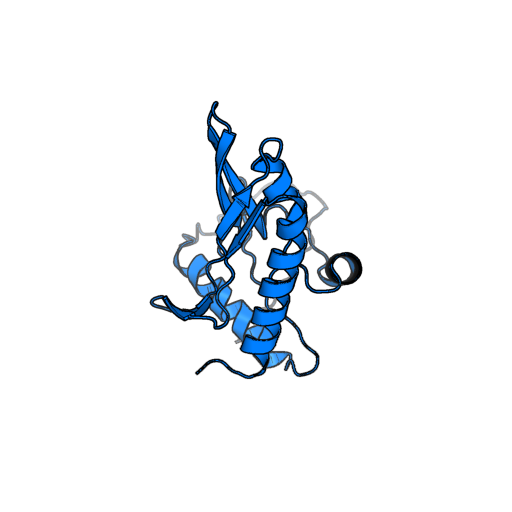HIS A C 1
ATOM 797 O O . HIS A 1 105 ? -1.001 8.970 -21.613 1.00 95.38 105 HIS A O 1
ATOM 803 N N . GLY A 1 106 ? -2.932 8.938 -20.466 1.00 93.94 106 GLY A N 1
ATOM 804 C CA . GLY A 1 106 ? -2.588 7.823 -19.588 1.00 93.94 106 GLY A CA 1
ATOM 805 C C . GLY A 1 106 ? -1.732 8.213 -18.380 1.00 93.94 106 GLY A C 1
ATOM 806 O O . GLY A 1 106 ? -1.291 7.321 -17.653 1.00 93.94 106 GLY A O 1
ATOM 807 N N . ASN A 1 107 ? -1.509 9.510 -18.141 1.00 95.88 107 ASN A N 1
ATOM 808 C CA . ASN A 1 107 ? -0.895 9.980 -16.902 1.00 95.88 107 ASN A CA 1
ATOM 809 C C . ASN A 1 107 ? -1.939 10.015 -15.796 1.00 95.88 107 ASN A C 1
ATOM 811 O O . ASN A 1 107 ? -3.135 10.120 -16.058 1.00 95.88 107 ASN A O 1
ATOM 815 N N . GLY A 1 108 ? -1.487 9.986 -14.551 1.00 97.19 108 GLY A N 1
ATOM 816 C CA . GLY A 1 108 ? -2.384 10.048 -13.416 1.00 97.19 108 GLY A CA 1
ATOM 817 C C . GLY A 1 108 ? -1.642 9.972 -12.100 1.00 97.19 108 GLY A C 1
ATOM 818 O O . GLY A 1 108 ? -0.425 9.780 -12.061 1.00 97.19 108 GLY A O 1
ATOM 819 N N . ASP A 1 109 ? -2.403 10.112 -11.027 1.00 97.50 109 ASP A N 1
ATOM 820 C CA . ASP A 1 109 ? -1.909 9.993 -9.664 1.00 97.50 109 ASP A CA 1
ATOM 821 C C . ASP A 1 109 ? -2.935 9.245 -8.821 1.00 97.50 109 ASP A C 1
ATOM 823 O O . ASP A 1 109 ? -4.139 9.479 -8.955 1.00 97.50 109 ASP A O 1
ATOM 827 N N . PHE A 1 110 ? -2.448 8.329 -7.988 1.00 97.62 110 PHE A N 1
ATOM 828 C CA . PHE A 1 110 ? -3.260 7.459 -7.150 1.00 97.62 110 PHE A CA 1
ATOM 829 C C . PHE A 1 110 ? -2.662 7.360 -5.758 1.00 97.62 110 PHE A C 1
ATOM 831 O O . PHE A 1 110 ? -1.479 7.075 -5.573 1.00 97.62 110 PHE A O 1
ATOM 838 N N . ILE A 1 111 ? -3.533 7.503 -4.771 1.00 96.19 111 ILE A N 1
ATOM 839 C CA . ILE A 1 111 ? -3.225 7.287 -3.366 1.00 96.19 111 ILE A CA 1
ATOM 840 C C . ILE A 1 111 ? -3.979 6.065 -2.853 1.00 96.19 111 ILE A C 1
ATOM 842 O O . ILE A 1 111 ? -5.006 5.664 -3.397 1.00 96.19 111 ILE A O 1
ATOM 846 N N . VAL A 1 112 ? -3.487 5.486 -1.764 1.00 96.12 112 VAL A N 1
ATOM 847 C CA . VAL A 1 112 ? -4.238 4.484 -1.005 1.00 96.12 112 VAL A CA 1
ATOM 848 C C . VAL A 1 112 ? -5.217 5.227 -0.098 1.00 96.12 112 VAL A C 1
ATOM 850 O O . VAL A 1 112 ? -4.796 6.090 0.672 1.00 96.12 112 VAL A O 1
ATOM 853 N N . ALA A 1 113 ? -6.508 4.902 -0.175 1.00 95.25 113 ALA A N 1
ATOM 854 C CA . ALA A 1 113 ? -7.584 5.542 0.581 1.00 95.25 113 ALA A CA 1
ATOM 855 C C . ALA A 1 113 ? -7.549 5.172 2.074 1.00 95.25 113 ALA A C 1
ATOM 857 O O . ALA A 1 113 ? -8.395 4.440 2.591 1.00 95.25 113 ALA A O 1
ATOM 858 N N . LEU A 1 114 ? -6.537 5.688 2.764 1.00 92.69 114 LEU A N 1
ATOM 859 C CA . LEU A 1 114 ? -6.370 5.644 4.210 1.00 92.69 114 LEU A CA 1
ATOM 860 C C . LEU A 1 114 ? -6.733 7.001 4.806 1.00 92.69 114 LEU A C 1
ATOM 862 O O . LEU A 1 114 ? -6.675 8.019 4.121 1.00 92.69 114 LEU A O 1
ATOM 866 N N . ARG A 1 115 ? -7.065 7.017 6.104 1.00 90.88 115 ARG A N 1
ATOM 867 C CA . ARG A 1 115 ? -7.501 8.240 6.809 1.00 90.88 115 ARG A CA 1
ATOM 868 C C . ARG A 1 115 ? -8.610 8.949 6.029 1.00 90.88 115 ARG A C 1
ATOM 870 O O . ARG A 1 115 ? -8.535 10.136 5.737 1.00 90.88 115 ARG A O 1
ATOM 877 N N . SER A 1 116 ? -9.612 8.167 5.664 1.00 91.69 116 SER A N 1
ATOM 878 C CA . SER A 1 116 ? -10.748 8.566 4.851 1.00 91.69 116 SER A CA 1
ATOM 879 C C . SER A 1 116 ? -12.045 8.181 5.559 1.00 91.69 116 SER A C 1
ATOM 881 O O . SER A 1 116 ? -12.043 7.479 6.575 1.00 91.69 116 SER A O 1
ATOM 883 N N . ALA A 1 117 ? -13.152 8.691 5.035 1.00 91.94 117 ALA A N 1
ATOM 884 C CA . ALA A 1 117 ? -14.486 8.419 5.528 1.00 91.94 117 ALA A CA 1
ATOM 885 C C . ALA A 1 117 ? -15.386 8.041 4.357 1.00 91.94 117 ALA A C 1
ATOM 887 O O . ALA A 1 117 ? -15.390 8.736 3.339 1.00 91.94 117 ALA A O 1
ATOM 888 N N . LEU A 1 118 ? -16.156 6.966 4.509 1.00 91.38 118 LEU A N 1
ATOM 889 C CA . LEU A 1 118 ? -17.226 6.638 3.577 1.00 91.38 118 LEU A CA 1
ATOM 890 C C . LEU A 1 118 ? -18.513 7.279 4.094 1.00 91.38 118 LEU A C 1
ATOM 892 O O . LEU A 1 118 ? -19.066 6.840 5.105 1.00 91.38 118 LEU A O 1
ATOM 896 N N . VAL A 1 119 ? -18.954 8.335 3.414 1.00 90.44 119 VAL A N 1
ATOM 897 C CA . VAL A 1 119 ? -20.174 9.074 3.747 1.00 90.44 119 VAL A CA 1
ATOM 898 C C . VAL A 1 119 ? -21.278 8.652 2.792 1.00 90.44 119 VAL A C 1
ATOM 900 O O . VAL A 1 119 ? -21.106 8.726 1.578 1.00 90.44 119 VAL A O 1
ATOM 903 N N . ASP A 1 120 ? -22.400 8.218 3.350 1.00 88.62 120 ASP A N 1
ATOM 904 C CA . ASP A 1 120 ? -23.590 7.826 2.603 1.00 88.62 120 ASP A CA 1
ATOM 905 C C . ASP A 1 120 ? -24.832 8.364 3.320 1.00 88.62 120 ASP A C 1
ATOM 907 O O . ASP A 1 120 ? -25.107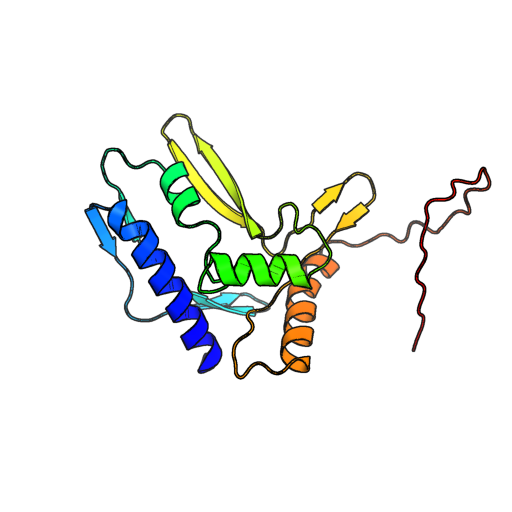 8.029 4.478 1.00 88.62 120 ASP A O 1
ATOM 911 N N . GLY A 1 121 ? -25.543 9.277 2.657 1.00 88.38 121 GLY A N 1
ATOM 912 C CA . GLY A 1 121 ? -26.631 10.042 3.259 1.00 88.38 121 GLY A CA 1
ATOM 913 C C . GLY A 1 121 ? -26.191 10.780 4.530 1.00 88.38 121 GLY A C 1
ATOM 914 O O . GLY A 1 121 ? -25.301 11.627 4.498 1.00 88.38 121 GLY A O 1
ATOM 915 N N . GLY A 1 122 ? -26.842 10.465 5.653 1.00 86.44 122 GLY A N 1
ATOM 916 C CA . GLY A 1 122 ? -26.525 11.015 6.977 1.00 86.44 122 GLY A CA 1
ATOM 917 C C . GLY A 1 122 ? -25.544 10.174 7.803 1.00 86.44 122 GLY A C 1
ATOM 918 O O . GLY A 1 122 ? -25.296 10.509 8.958 1.00 86.44 122 GLY A O 1
ATOM 919 N N . ALA A 1 123 ? -25.018 9.075 7.253 1.00 88.38 123 ALA A N 1
ATOM 920 C CA . ALA A 1 123 ? -24.110 8.174 7.951 1.00 88.38 123 ALA A CA 1
ATOM 921 C C . ALA A 1 123 ? -22.666 8.349 7.469 1.00 88.38 123 ALA A C 1
ATOM 923 O O . ALA A 1 123 ? -22.396 8.612 6.298 1.00 88.38 123 ALA A O 1
ATOM 924 N N . CYS A 1 124 ? -21.723 8.154 8.387 1.00 89.94 124 CYS A N 1
ATOM 925 C CA . CYS A 1 124 ? -20.297 8.218 8.112 1.00 89.94 124 CYS A CA 1
ATOM 926 C C . CYS A 1 124 ? -19.604 7.000 8.726 1.00 89.94 124 CYS A C 1
ATOM 928 O O . CYS A 1 124 ? -19.708 6.769 9.929 1.00 89.94 124 CYS A O 1
ATOM 930 N N . ARG A 1 125 ? -18.879 6.235 7.905 1.00 91.31 125 ARG A N 1
ATOM 931 C CA . ARG A 1 125 ? -18.047 5.110 8.348 1.00 91.31 125 ARG A CA 1
ATOM 932 C C . ARG A 1 125 ? -16.575 5.488 8.281 1.00 91.31 125 ARG A C 1
ATOM 934 O O . ARG A 1 125 ? -16.093 5.938 7.242 1.00 91.31 125 ARG A O 1
ATOM 941 N N . LEU A 1 126 ? -15.881 5.296 9.398 1.00 93.12 126 LEU A N 1
ATOM 942 C CA . LEU A 1 126 ? -14.447 5.516 9.529 1.00 93.12 126 LEU A CA 1
ATOM 943 C C . LEU A 1 126 ? -13.739 4.188 9.717 1.00 93.12 126 LEU A C 1
ATOM 945 O O . LEU A 1 126 ? -14.256 3.294 10.380 1.00 93.12 126 LEU A O 1
ATOM 949 N N . PHE A 1 127 ? -12.543 4.099 9.152 1.00 93.12 127 PHE A N 1
ATOM 950 C CA . PHE A 1 127 ? -11.727 2.900 9.199 1.00 93.12 127 PHE A CA 1
ATOM 951 C C . PHE A 1 127 ? -10.316 3.261 9.656 1.00 93.12 127 PHE A C 1
ATOM 953 O O . PHE A 1 127 ? -9.727 4.254 9.213 1.00 93.12 127 PHE A O 1
ATOM 960 N N . ALA A 1 128 ? -9.766 2.427 10.527 1.00 92.25 128 ALA A N 1
ATOM 961 C CA . ALA A 1 128 ? -8.362 2.425 10.891 1.00 92.25 128 ALA A CA 1
ATOM 962 C C . ALA A 1 128 ? -7.897 0.975 11.021 1.00 92.25 128 ALA A C 1
ATOM 964 O O . ALA A 1 128 ? -8.679 0.085 11.336 1.00 92.25 128 ALA A O 1
ATOM 965 N N . GLY A 1 129 ? -6.616 0.748 10.759 1.00 91.19 129 GLY A N 1
ATOM 966 C CA . GLY A 1 129 ? -5.989 -0.559 10.883 1.00 91.19 129 GLY A CA 1
ATOM 967 C C . GLY A 1 129 ? -4.517 -0.422 11.248 1.00 91.19 129 GLY A C 1
ATOM 968 O O . GLY A 1 129 ? -3.921 0.659 11.137 1.00 91.19 129 GLY A O 1
ATOM 969 N N . CYS A 1 130 ? -3.935 -1.525 11.686 1.00 90.44 130 CYS A N 1
ATOM 970 C CA . CYS A 1 130 ? -2.541 -1.662 12.089 1.00 90.44 130 CYS A CA 1
ATOM 971 C C . CYS A 1 130 ? -1.945 -2.933 11.473 1.00 90.44 130 CYS A C 1
ATOM 973 O O . CYS A 1 130 ? -2.669 -3.847 11.078 1.00 90.44 130 CYS A O 1
ATOM 975 N N . GLY A 1 131 ? -0.621 -2.934 11.323 1.00 89.75 131 GLY A N 1
ATOM 976 C CA . GLY A 1 131 ? 0.125 -4.115 10.910 1.00 89.75 131 GLY A CA 1
ATOM 977 C C . GLY A 1 131 ? 0.332 -5.022 12.116 1.00 89.75 131 GLY A C 1
ATOM 978 O O . GLY A 1 131 ? 0.783 -4.559 13.163 1.00 89.75 131 GLY A O 1
ATOM 979 N N . ILE A 1 132 ? -0.013 -6.300 11.966 1.00 89.94 132 ILE A N 1
ATOM 980 C CA . ILE A 1 132 ? 0.187 -7.316 12.999 1.00 89.94 132 ILE A CA 1
ATOM 981 C C . ILE A 1 132 ? 1.363 -8.198 12.587 1.00 89.94 132 ILE A C 1
ATOM 983 O O . ILE A 1 132 ? 1.357 -8.786 11.504 1.00 89.94 132 ILE A O 1
ATOM 987 N N . VAL A 1 133 ? 2.354 -8.307 13.467 1.00 89.25 133 VAL A N 1
ATOM 988 C CA . VAL A 1 133 ? 3.485 -9.237 13.345 1.00 89.25 133 VAL A CA 1
ATOM 989 C C . VAL A 1 133 ? 3.537 -10.159 14.563 1.00 89.25 133 VAL A C 1
ATOM 991 O O . VAL A 1 133 ? 2.776 -9.992 15.509 1.00 89.25 133 VAL A O 1
ATOM 994 N N . ALA A 1 134 ? 4.437 -11.144 14.555 1.00 88.38 134 ALA A N 1
ATOM 995 C CA . ALA A 1 134 ? 4.539 -12.129 15.636 1.00 88.38 134 ALA A CA 1
ATOM 996 C C . ALA A 1 134 ? 4.745 -11.498 17.028 1.00 88.38 134 ALA A C 1
ATOM 998 O O . ALA A 1 134 ? 4.174 -11.980 18.000 1.00 88.38 134 ALA A O 1
ATOM 999 N N . ASP A 1 135 ? 5.500 -10.399 17.098 1.00 86.75 135 ASP A N 1
ATOM 1000 C CA . ASP A 1 135 ? 5.810 -9.685 18.344 1.00 86.75 135 ASP A CA 1
ATOM 1001 C C . ASP A 1 135 ? 4.821 -8.534 18.636 1.00 86.75 135 ASP A C 1
ATOM 1003 O O . ASP A 1 135 ? 5.125 -7.620 19.405 1.00 86.75 135 ASP A O 1
ATOM 1007 N N . SER A 1 136 ? 3.660 -8.515 17.972 1.00 88.50 136 SER A N 1
ATOM 1008 C CA . SER A 1 136 ? 2.616 -7.516 18.212 1.00 88.50 136 SER A CA 1
ATOM 1009 C C . SER A 1 136 ? 1.907 -7.748 19.545 1.00 88.50 136 SER A C 1
ATOM 1011 O O . SER A 1 136 ? 1.454 -8.848 19.848 1.00 88.50 136 SER A O 1
ATOM 1013 N N . GLU A 1 137 ? 1.724 -6.668 20.303 1.00 92.44 137 GLU A N 1
ATOM 1014 C CA . GLU A 1 137 ? 1.001 -6.667 21.576 1.00 92.44 137 GLU A CA 1
ATOM 1015 C C . GLU A 1 137 ? -0.420 -6.121 21.367 1.00 92.44 137 GLU A C 1
ATOM 1017 O O . GLU A 1 137 ? -0.552 -4.933 21.055 1.00 92.44 137 GLU A O 1
ATOM 1022 N N . PRO A 1 138 ? -1.496 -6.911 21.568 1.00 93.56 138 PRO A N 1
ATOM 1023 C CA . PRO A 1 138 ? -2.861 -6.521 21.194 1.00 93.56 138 PRO A CA 1
ATOM 1024 C C . PRO A 1 138 ? -3.308 -5.146 21.707 1.00 93.56 138 PRO A C 1
ATOM 1026 O O . PRO A 1 138 ? -3.963 -4.391 20.990 1.00 93.56 138 PRO A O 1
ATOM 1029 N N . VAL A 1 139 ? -2.923 -4.794 22.938 1.00 95.62 139 VAL A N 1
ATOM 1030 C CA . VAL A 1 139 ? -3.256 -3.498 23.550 1.00 95.62 139 VAL A CA 1
ATOM 1031 C C . VAL A 1 139 ? -2.596 -2.338 22.800 1.00 95.62 139 VAL A C 1
ATOM 1033 O O . VAL A 1 139 ? -3.243 -1.318 22.563 1.00 95.62 139 VAL A O 1
ATOM 1036 N N . ASN A 1 140 ? -1.337 -2.497 22.389 1.00 92.12 140 ASN A N 1
ATOM 1037 C CA . ASN A 1 140 ? -0.608 -1.467 21.651 1.00 92.12 140 ASN A CA 1
ATOM 1038 C C . ASN A 1 140 ? -1.197 -1.286 20.248 1.00 92.12 140 ASN A C 1
ATOM 1040 O O . ASN A 1 140 ? -1.378 -0.157 19.799 1.00 92.12 140 ASN A O 1
ATOM 1044 N N . GLU A 1 141 ? -1.551 -2.387 19.581 1.00 92.38 141 GLU A N 1
ATOM 1045 C CA . GLU A 1 141 ? -2.145 -2.350 18.241 1.00 92.38 141 GLU A CA 1
ATOM 1046 C C . GLU A 1 141 ? -3.515 -1.660 18.250 1.00 92.38 141 GLU A C 1
ATOM 1048 O O . GLU A 1 141 ? -3.814 -0.847 17.374 1.00 92.38 141 GLU A O 1
ATOM 1053 N N . TYR A 1 142 ? -4.329 -1.921 19.277 1.00 93.31 142 TYR A N 1
ATOM 1054 C CA . TYR A 1 142 ? -5.605 -1.236 19.468 1.00 93.31 142 TYR A CA 1
ATOM 1055 C C . TYR A 1 142 ? -5.408 0.273 19.680 1.00 93.31 142 TYR A C 1
ATOM 1057 O O . TYR A 1 142 ? -6.017 1.089 18.985 1.00 93.31 142 TYR A O 1
ATOM 1065 N N . GLN A 1 143 ? -4.493 0.665 20.572 1.00 92.81 143 GLN A N 1
ATOM 1066 C CA . GLN A 1 143 ? -4.161 2.077 20.803 1.00 92.81 143 GLN A CA 1
ATOM 1067 C C . GLN A 1 143 ? -3.646 2.772 19.535 1.00 92.81 143 GLN A C 1
ATOM 1069 O O . GLN A 1 143 ? -3.976 3.933 19.281 1.00 92.81 143 GLN A O 1
ATOM 1074 N N . GLU A 1 144 ? -2.871 2.068 18.708 1.00 88.38 144 GLU A N 1
ATOM 1075 C CA . GLU A 1 144 ? -2.417 2.579 17.419 1.00 88.38 144 GLU A CA 1
ATOM 1076 C C . GLU A 1 144 ? -3.600 2.852 16.479 1.00 88.38 144 GLU A C 1
ATOM 1078 O O . GLU A 1 144 ? -3.646 3.910 15.844 1.00 88.38 144 GLU A O 1
ATOM 1083 N N . THR A 1 145 ? -4.585 1.950 16.402 1.00 91.94 145 THR A N 1
ATOM 1084 C CA . THR A 1 145 ? -5.785 2.176 15.578 1.00 91.94 145 THR A CA 1
ATOM 1085 C C . THR A 1 145 ? -6.602 3.380 16.043 1.00 91.94 145 THR A C 1
ATOM 1087 O O . THR A 1 145 ? -6.954 4.217 15.206 1.00 91.94 145 THR A O 1
ATOM 1090 N N . GLU A 1 146 ? -6.797 3.552 17.352 1.00 92.00 146 GLU A N 1
ATOM 1091 C CA . GLU A 1 146 ? -7.476 4.718 17.937 1.00 92.00 146 GLU A CA 1
ATOM 1092 C C . GLU A 1 146 ? -6.743 6.024 17.596 1.00 92.00 146 GLU A C 1
ATOM 1094 O O . GLU A 1 146 ? -7.339 6.989 17.103 1.00 92.00 146 GLU A O 1
ATOM 1099 N N . LEU A 1 147 ? -5.413 6.046 17.750 1.00 89.00 147 LEU A N 1
ATOM 1100 C CA . LEU A 1 147 ? -4.598 7.203 17.380 1.00 89.00 147 LEU A CA 1
ATOM 1101 C C . LEU A 1 147 ? -4.728 7.525 15.885 1.00 89.00 147 LEU A C 1
ATOM 1103 O O . LEU A 1 147 ? -4.846 8.696 15.504 1.00 89.00 147 LEU A O 1
ATOM 1107 N N . LYS A 1 148 ? -4.733 6.505 15.020 1.00 89.06 148 LYS A N 1
ATOM 1108 C CA . LYS A 1 148 ? -4.908 6.681 13.572 1.00 89.06 148 LYS A CA 1
ATOM 1109 C C . LYS A 1 148 ? -6.285 7.259 13.230 1.00 89.06 148 LYS A C 1
ATOM 1111 O O . LYS A 1 148 ? -6.363 8.119 12.344 1.00 89.06 148 LYS A O 1
ATOM 1116 N N . LEU A 1 149 ? -7.326 6.825 13.939 1.00 90.69 149 LEU A N 1
ATOM 1117 C CA . LEU A 1 149 ? -8.718 7.229 13.743 1.00 90.69 149 LEU A CA 1
ATOM 1118 C C . LEU A 1 149 ? -8.999 8.654 14.241 1.00 90.69 149 LEU A C 1
ATOM 1120 O O . LEU A 1 149 ? -9.725 9.404 13.581 1.00 90.69 149 LEU A O 1
ATOM 1124 N N . SER A 1 150 ? -8.353 9.060 15.340 1.00 88.81 150 SER A N 1
ATOM 1125 C CA . SER A 1 150 ? -8.549 10.360 16.005 1.00 88.81 150 SER A CA 1
ATOM 1126 C C . SER A 1 150 ? -8.448 11.566 15.063 1.00 88.81 150 SER A C 1
ATOM 1128 O O . SER A 1 150 ? -9.175 12.550 15.199 1.00 88.81 150 SER A O 1
ATOM 1130 N N . GLY A 1 151 ? -7.573 11.488 14.053 1.00 85.88 151 GLY A N 1
ATOM 1131 C CA . GLY A 1 151 ? -7.408 12.545 13.059 1.00 85.88 151 GLY A CA 1
ATOM 1132 C C . GLY A 1 151 ? -8.675 12.794 12.242 1.00 85.88 151 GLY A C 1
ATOM 1133 O O . GLY A 1 151 ? -9.031 13.952 12.023 1.00 85.88 151 GLY A O 1
ATOM 1134 N N . MET A 1 152 ? -9.360 11.722 11.840 1.00 89.88 152 MET A N 1
ATOM 1135 C CA . MET A 1 152 ? -10.608 11.801 11.080 1.00 89.88 152 MET A CA 1
ATOM 1136 C C . MET A 1 152 ? -11.799 12.136 11.968 1.00 89.88 152 MET A C 1
ATOM 1138 O O . MET A 1 152 ? -12.619 12.963 11.578 1.00 89.88 152 MET A O 1
ATOM 1142 N N . GLN A 1 153 ? -11.858 11.581 13.181 1.00 89.50 153 GLN A N 1
ATOM 1143 C CA . GLN A 1 153 ? -12.883 11.941 14.167 1.00 89.50 153 GLN A CA 1
ATOM 1144 C C . GLN A 1 153 ? -12.861 13.444 14.479 1.00 89.50 153 GLN A C 1
ATOM 1146 O O . GLN A 1 153 ? -13.901 14.090 14.501 1.00 89.50 153 GLN A O 1
ATOM 1151 N N . ALA A 1 154 ? -11.674 14.040 14.638 1.00 86.88 154 ALA A N 1
ATOM 1152 C CA . ALA A 1 154 ? -11.549 15.478 14.867 1.00 86.88 154 ALA A CA 1
ATOM 1153 C C . ALA A 1 154 ? -11.983 16.332 13.656 1.00 86.88 154 ALA A C 1
ATOM 1155 O O . ALA A 1 154 ? -12.420 17.473 13.831 1.00 86.88 154 ALA A O 1
ATOM 1156 N N . ALA A 1 155 ? -11.832 15.809 12.434 1.00 86.06 155 ALA A N 1
ATOM 1157 C CA . ALA A 1 155 ? -12.233 16.491 11.203 1.00 86.06 155 ALA A CA 1
ATOM 1158 C C . ALA A 1 155 ? -13.751 16.426 10.983 1.00 86.06 155 ALA A C 1
ATOM 1160 O O . ALA A 1 155 ? -14.363 17.399 10.541 1.00 86.06 155 ALA A O 1
ATOM 1161 N N . ILE A 1 156 ? -14.367 15.300 11.341 1.00 82.50 156 ILE A N 1
ATOM 1162 C CA . ILE A 1 156 ? -15.808 15.081 11.252 1.00 82.50 156 ILE A CA 1
ATOM 1163 C C . ILE A 1 156 ? -16.417 15.532 12.570 1.00 82.50 156 ILE A C 1
ATOM 1165 O O . ILE A 1 156 ? -16.716 14.747 13.463 1.00 82.50 156 ILE A O 1
ATOM 1169 N N . ARG A 1 157 ? -16.588 16.847 12.711 1.00 67.00 157 ARG A N 1
ATOM 1170 C CA . ARG A 1 157 ? -17.417 17.391 13.785 1.00 67.00 157 ARG A CA 1
ATOM 1171 C C . ARG A 1 157 ? -18.854 16.954 13.537 1.00 67.00 157 ARG A C 1
ATOM 1173 O O . ARG A 1 157 ? -19.575 17.599 12.777 1.00 67.00 157 ARG A O 1
ATOM 1180 N N . VAL A 1 158 ? -19.262 15.867 14.178 1.00 57.06 158 VAL A N 1
ATOM 1181 C CA . VAL A 1 158 ? -20.673 15.516 14.298 1.00 57.06 158 VAL A CA 1
ATOM 1182 C C . VAL A 1 158 ? -21.312 16.652 15.093 1.00 57.06 158 VAL A C 1
ATOM 1184 O O . VAL A 1 158 ? -20.990 16.870 16.258 1.00 57.06 158 VAL A O 1
ATOM 1187 N N . ARG A 1 159 ? -22.158 17.457 14.445 1.00 51.94 159 ARG A N 1
ATOM 1188 C CA . ARG A 1 159 ? -23.147 18.218 15.204 1.00 51.94 159 ARG A CA 1
ATOM 1189 C C . ARG A 1 159 ? -24.101 17.166 15.741 1.00 51.94 159 ARG A C 1
ATOM 1191 O O . ARG A 1 159 ? -24.712 16.476 14.929 1.00 51.94 159 ARG A O 1
ATOM 1198 N N . ASP A 1 160 ? -24.206 17.042 17.060 1.00 46.88 160 ASP A N 1
ATOM 1199 C CA . ASP A 1 160 ? -25.335 16.346 17.667 1.00 46.88 160 ASP A CA 1
ATOM 1200 C C . ASP A 1 160 ? -26.602 17.043 17.173 1.00 46.88 160 ASP A C 1
ATOM 1202 O O . ASP A 1 160 ? -26.993 18.109 17.654 1.00 46.88 160 ASP A O 1
ATOM 1206 N N . VAL A 1 161 ? -27.218 16.478 16.140 1.00 46.66 161 VAL A N 1
ATOM 1207 C CA . VAL A 1 161 ? -28.609 16.765 15.843 1.00 46.66 161 VAL A CA 1
ATOM 1208 C C . VAL A 1 161 ? -29.344 15.969 16.903 1.00 46.66 161 VAL A C 1
ATOM 1210 O O . VAL A 1 161 ? -29.407 14.744 16.819 1.00 46.66 161 VAL A O 1
ATOM 1213 N N . GLY A 1 162 ? -29.764 16.666 17.963 1.00 39.09 162 GLY A N 1
ATOM 1214 C CA . GLY A 1 162 ? -30.519 16.078 19.059 1.00 39.09 162 GLY A CA 1
ATOM 1215 C C . GLY A 1 162 ? -31.568 15.125 18.502 1.00 39.09 162 GLY A C 1
ATOM 1216 O O . GLY A 1 162 ? -32.237 15.436 17.518 1.00 39.09 162 GLY A O 1
ATOM 1217 N N . MET A 1 163 ? -31.639 13.939 19.095 1.00 41.06 163 MET A N 1
ATOM 1218 C CA . MET A 1 163 ? -32.575 12.894 18.716 1.00 41.06 163 MET A CA 1
ATOM 1219 C C . MET A 1 163 ? -34.002 13.400 18.972 1.00 41.06 163 MET A C 1
ATOM 1221 O O . MET A 1 163 ? -34.574 13.156 20.031 1.00 41.06 163 MET A O 1
ATOM 1225 N N . GLU A 1 164 ? -34.576 14.146 18.026 1.00 36.47 164 GLU A N 1
ATOM 1226 C CA . GLU A 1 164 ? -36.015 14.358 17.988 1.00 36.47 164 GLU A CA 1
ATOM 1227 C C . GLU A 1 164 ? -36.636 12.987 17.762 1.00 36.47 164 GLU A C 1
ATOM 1229 O O . GLU A 1 164 ? -36.411 12.325 16.746 1.00 36.47 164 GLU A O 1
ATOM 1234 N N . ALA A 1 165 ? -37.353 12.527 18.784 1.00 37.31 165 ALA A N 1
ATOM 1235 C CA . ALA A 1 165 ? -38.089 11.285 18.757 1.00 37.31 165 ALA A CA 1
ATOM 1236 C C . ALA A 1 165 ? -39.066 11.321 17.577 1.00 37.31 165 ALA A C 1
ATOM 1238 O O . ALA A 1 165 ? -40.140 11.917 17.656 1.00 37.31 165 ALA A O 1
ATOM 1239 N N . ALA A 1 166 ? -38.692 10.670 16.478 1.00 40.66 166 ALA A N 1
ATOM 1240 C CA . ALA A 1 166 ? -39.606 10.370 15.397 1.00 40.66 166 ALA A CA 1
ATOM 1241 C C . ALA A 1 166 ? -40.641 9.368 15.929 1.00 40.66 166 ALA A C 1
ATOM 1243 O O . ALA A 1 166 ? -40.425 8.156 15.959 1.00 40.66 166 ALA A O 1
ATOM 1244 N N . SER A 1 167 ? -41.769 9.891 16.408 1.00 39.66 167 SER A N 1
ATOM 1245 C CA . SER A 1 167 ? -42.970 9.103 16.630 1.00 39.66 167 SER A CA 1
ATOM 1246 C C . SER A 1 167 ? -43.504 8.647 15.269 1.00 39.66 167 SER A C 1
ATOM 1248 O O . SER A 1 167 ? -44.011 9.472 14.509 1.00 39.66 167 SER A O 1
ATOM 1250 N N . GLY A 1 168 ? -43.427 7.349 14.965 1.00 36.09 168 GLY A N 1
ATOM 1251 C CA . GLY A 1 168 ? -44.237 6.763 13.893 1.00 36.09 168 GLY A CA 1
ATOM 1252 C C . GLY A 1 168 ? -43.632 5.579 13.142 1.00 36.09 168 GLY A C 1
ATOM 1253 O O . GLY A 1 168 ? -42.805 5.767 12.262 1.00 36.09 168 GLY A O 1
ATOM 1254 N N . ALA A 1 169 ? -44.205 4.403 13.418 1.00 36.19 169 ALA A N 1
ATOM 1255 C CA . ALA A 1 169 ? -44.189 3.150 12.652 1.00 36.19 169 ALA A CA 1
ATOM 1256 C C . ALA A 1 169 ? -42.911 2.278 12.681 1.00 36.19 169 ALA A C 1
ATOM 1258 O O . ALA A 1 169 ? -41.785 2.710 12.478 1.00 36.19 169 ALA A O 1
ATOM 1259 N N . HIS A 1 170 ? -43.162 1.005 12.982 1.00 38.38 170 HIS A N 1
ATOM 1260 C CA . HIS A 1 170 ? -42.252 -0.072 13.358 1.00 38.38 170 HIS A CA 1
ATOM 1261 C C . HIS A 1 170 ? -41.748 -0.842 12.120 1.00 38.38 170 HIS A C 1
ATOM 1263 O O . HIS A 1 170 ? -42.565 -1.234 11.290 1.00 38.38 170 HIS A O 1
ATOM 1269 N N . ASP A 1 171 ? -40.438 -1.099 12.029 1.00 38.78 171 ASP A N 1
ATOM 1270 C CA . ASP A 1 171 ? -39.796 -1.977 11.030 1.00 38.78 171 ASP A CA 1
ATOM 1271 C C . ASP A 1 171 ? -38.874 -2.985 11.765 1.00 38.78 171 ASP A C 1
ATOM 1273 O O . ASP A 1 171 ? -37.987 -2.550 12.511 1.00 38.78 171 ASP A O 1
ATOM 1277 N N . PRO A 1 172 ? -39.087 -4.315 11.657 1.00 36.53 172 PRO A N 1
ATOM 1278 C CA . PRO A 1 172 ? -38.510 -5.306 12.573 1.00 36.53 172 PRO A CA 1
ATOM 1279 C C . PRO A 1 172 ? -37.049 -5.734 12.298 1.00 36.53 172 PRO A C 1
ATOM 1281 O O . PRO A 1 172 ? -36.655 -6.825 12.702 1.00 36.53 172 PRO A O 1
ATOM 1284 N N . ALA A 1 173 ? -36.200 -4.905 11.681 1.00 36.88 173 ALA A N 1
ATOM 1285 C CA . ALA A 1 173 ? -34.811 -5.273 11.351 1.00 36.88 173 ALA A CA 1
ATOM 1286 C C . ALA A 1 173 ? -33.725 -4.379 11.993 1.00 36.88 173 ALA A C 1
ATOM 1288 O O . ALA A 1 173 ? -32.718 -4.060 11.362 1.00 36.88 173 ALA A O 1
ATOM 1289 N N . ARG A 1 174 ? -33.888 -3.978 13.262 1.00 31.73 174 ARG A N 1
ATOM 1290 C CA . ARG A 1 174 ? -32.840 -3.264 14.021 1.00 31.73 174 ARG A CA 1
ATOM 1291 C C . ARG A 1 174 ? -32.307 -4.099 15.182 1.00 31.73 174 ARG A C 1
ATOM 1293 O O . ARG A 1 174 ? -33.011 -4.325 16.159 1.00 31.73 174 ARG A O 1
ATOM 1300 N N . VAL A 1 175 ? -31.029 -4.470 15.110 1.00 28.77 175 VAL A N 1
ATOM 1301 C CA . VAL A 1 175 ? -30.240 -4.841 16.293 1.00 28.77 175 VAL A CA 1
ATOM 1302 C C . VAL A 1 175 ? -29.621 -3.563 16.851 1.00 28.77 175 VAL A C 1
ATOM 1304 O O . VAL A 1 175 ? -28.831 -2.900 16.183 1.00 28.77 175 VAL A O 1
ATOM 1307 N N . SER A 1 176 ? -30.012 -3.201 18.070 1.00 28.55 176 SER A N 1
ATOM 1308 C CA . SER A 1 176 ? -29.370 -2.164 18.875 1.00 28.55 176 SER A CA 1
ATOM 1309 C C . SER A 1 176 ? -28.339 -2.799 19.802 1.00 28.55 176 SER A C 1
ATOM 1311 O O . SER A 1 176 ? -28.672 -3.753 20.504 1.00 28.55 176 SER A O 1
ATOM 1313 N N . ALA A 1 177 ? -27.143 -2.224 19.889 1.00 26.12 177 ALA A N 1
ATOM 1314 C CA . ALA A 1 177 ? -26.238 -2.455 21.008 1.00 26.12 177 ALA A CA 1
ATOM 1315 C C . ALA A 1 177 ? -25.896 -1.104 21.645 1.00 26.12 177 ALA A C 1
ATOM 1317 O O . ALA A 1 177 ? -25.361 -0.209 20.995 1.00 26.12 177 ALA A O 1
ATOM 1318 N N . SER A 1 178 ? -26.282 -0.964 22.910 1.00 28.30 178 SER A N 1
ATOM 1319 C CA . SER A 1 178 ? -25.909 0.112 23.821 1.00 28.30 178 SER A CA 1
ATOM 1320 C C . SER A 1 178 ? -24.905 -0.468 24.809 1.00 28.30 178 SER A C 1
ATOM 1322 O O . SER A 1 178 ? -25.126 -1.560 25.331 1.00 28.30 178 SER A O 1
ATOM 1324 N N . SER A 1 179 ? -23.842 0.273 25.102 1.00 24.22 179 SER A N 1
ATOM 1325 C CA . SER A 1 179 ? -23.115 0.105 26.356 1.00 24.22 179 SER A CA 1
ATOM 1326 C C . SER A 1 179 ? -22.507 1.437 26.776 1.00 24.22 179 SER A C 1
ATOM 1328 O O . SER A 1 179 ? -21.507 1.888 26.222 1.00 24.22 179 SER A O 1
ATOM 1330 N N . THR A 1 180 ? -23.148 2.061 27.758 1.00 23.42 180 THR A N 1
ATOM 1331 C CA . THR A 1 180 ? -22.532 3.020 28.675 1.00 23.42 180 THR A CA 1
ATOM 1332 C C . THR A 1 180 ? -21.637 2.245 29.634 1.00 23.42 180 THR A C 1
ATOM 1334 O O . THR A 1 180 ? -22.140 1.329 30.279 1.00 23.42 180 THR A O 1
ATOM 1337 N N . VAL A 1 181 ? -20.369 2.633 29.775 1.00 25.12 181 VAL A N 1
ATOM 1338 C CA . VAL A 1 181 ? -19.587 2.458 31.011 1.00 25.12 181 VAL A CA 1
ATOM 1339 C C . VAL A 1 181 ? -18.640 3.660 31.122 1.00 25.12 181 VAL A C 1
ATOM 1341 O O . VAL A 1 181 ? -18.125 4.110 30.100 1.00 25.12 181 VAL A O 1
ATOM 1344 N N . GLU A 1 182 ? -18.538 4.196 32.341 1.00 30.67 182 GLU A N 1
ATOM 1345 C CA . GLU A 1 182 ? -17.819 5.410 32.780 1.00 30.67 182 GLU A CA 1
ATOM 1346 C C . GLU A 1 182 ? -16.363 5.545 32.308 1.00 30.67 182 GLU A C 1
ATOM 1348 O O . GLU A 1 182 ? -15.654 4.515 32.224 1.00 30.67 182 GLU A O 1
#

Secondary structure (DSSP, 8-state):
---HHHHHHHHHHHHHHHHHHGGGEEEEE--SS-EEEE-SS-EEEE---EEEE-TT--HHHHHHHHSSPHHHH-SSHHHHHHHHHHHS-S--TTTT-EEEEE-TTS-EEEEE--S-EEEETTEEEE-------TT--HHHHHHHHHHHHHHHHHHS---------------S----------

Mean predicted aligned error: 9.28 Å

Radius of gyration: 20.36 Å; Cα contacts (8 Å, |Δi|>4): 172; chains: 1; bounding box: 63×34×56 Å